Protein AF-0000000077132526 (afdb_homodimer)

Radius of gyration: 15.34 Å; Cα contacts (8 Å, |Δi|>4): 379; chains: 2; bounding box: 32×38×36 Å

Structure (mmCIF, N/CA/C/O backbone):
data_AF-0000000077132526-model_v1
#
loop_
_entity.id
_entity.type
_entity.pdbx_description
1 polymer 'Predicted protein'
#
loop_
_atom_site.group_PDB
_atom_site.id
_atom_site.type_symbol
_atom_site.label_atom_id
_atom_site.label_alt_id
_atom_site.label_comp_id
_atom_site.label_asym_id
_atom_site.label_entity_id
_atom_site.label_seq_id
_atom_site.pdbx_PDB_ins_code
_atom_site.Cartn_x
_atom_site.Cartn_y
_atom_site.Cartn_z
_atom_site.occupancy
_atom_site.B_iso_or_equiv
_atom_site.auth_seq_id
_atom_site.auth_comp_id
_atom_site.auth_asym_id
_atom_site.auth_atom_id
_atom_site.pdbx_PDB_model_num
ATOM 1 N N . LYS A 1 1 ? -12.109 -6.301 0.012 1 97.38 1 LYS A N 1
ATOM 2 C CA . LYS A 1 1 ? -11.18 -6.73 -1.024 1 97.38 1 LYS A CA 1
ATOM 3 C C . LYS A 1 1 ? -10.188 -5.625 -1.363 1 97.38 1 LYS A C 1
ATOM 5 O O . LYS A 1 1 ? -10.578 -4.547 -1.812 1 97.38 1 LYS A O 1
ATOM 10 N N . ILE A 1 2 ? -8.938 -5.887 -1.036 1 97.56 2 ILE A N 1
ATOM 11 C CA . ILE A 1 2 ? -7.875 -4.953 -1.387 1 97.56 2 ILE A CA 1
ATOM 12 C C . ILE A 1 2 ? -6.961 -5.578 -2.438 1 97.56 2 ILE A C 1
ATOM 14 O O . ILE A 1 2 ? -6.418 -6.664 -2.23 1 97.56 2 ILE A O 1
ATOM 18 N N . VAL A 1 3 ? -6.844 -4.898 -3.562 1 97.19 3 VAL A N 1
ATOM 19 C CA . VAL A 1 3 ? -5.977 -5.367 -4.641 1 97.19 3 VAL A CA 1
ATOM 20 C C . VAL A 1 3 ? -4.605 -4.703 -4.527 1 97.19 3 VAL A C 1
ATOM 22 O O . VAL A 1 3 ? -4.512 -3.486 -4.352 1 97.19 3 VAL A O 1
ATOM 25 N N . VAL A 1 4 ? -3.523 -5.508 -4.531 1 97 4 VAL A N 1
ATOM 26 C CA . VAL A 1 4 ? -2.154 -5.031 -4.363 1 97 4 VAL A CA 1
ATOM 27 C C . VAL A 1 4 ? -1.357 -5.285 -5.641 1 97 4 VAL A C 1
ATOM 29 O O . VAL A 1 4 ? -1.197 -6.434 -6.062 1 97 4 VAL A O 1
ATOM 32 N N . VAL A 1 5 ? -0.836 -4.199 -6.254 1 95.19 5 VAL A N 1
ATOM 33 C CA . VAL A 1 5 ? -0.177 -4.301 -7.551 1 95.19 5 VAL A CA 1
ATOM 34 C C . VAL A 1 5 ? 1.125 -3.504 -7.531 1 95.19 5 VAL A C 1
ATOM 36 O O . VAL A 1 5 ? 1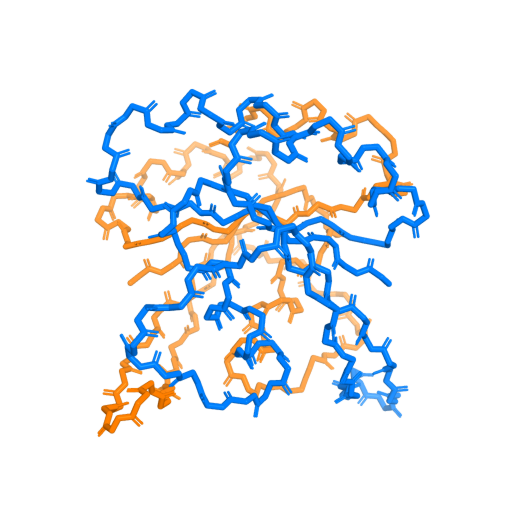.407 -2.785 -6.57 1 95.19 5 VAL A O 1
ATOM 39 N N . GLY A 1 6 ? 1.902 -3.668 -8.617 1 94 6 GLY A N 1
ATOM 40 C CA . GLY A 1 6 ? 3.195 -3.027 -8.797 1 94 6 GLY A CA 1
ATOM 41 C C . GLY A 1 6 ? 4.188 -3.895 -9.547 1 94 6 GLY A C 1
ATOM 42 O O . GLY A 1 6 ? 3.902 -5.055 -9.852 1 94 6 GLY A O 1
ATOM 43 N N . PRO A 1 7 ? 5.375 -3.33 -9.828 1 92.44 7 PRO A N 1
ATOM 44 C CA . PRO A 1 7 ? 6.383 -4.09 -10.57 1 92.44 7 PRO A CA 1
ATOM 45 C C . PRO A 1 7 ? 6.895 -5.305 -9.797 1 92.44 7 PRO A C 1
ATOM 47 O O . PRO A 1 7 ? 6.613 -5.445 -8.602 1 92.44 7 PRO A O 1
ATOM 50 N N . LYS A 1 8 ? 7.57 -6.168 -10.531 1 91.62 8 LYS A N 1
ATOM 51 C CA . LYS A 1 8 ? 8.195 -7.32 -9.891 1 91.62 8 LYS A CA 1
ATOM 52 C C . LYS A 1 8 ? 9.195 -6.879 -8.82 1 91.62 8 LYS A C 1
ATOM 54 O O . LYS A 1 8 ? 9.898 -5.883 -8.992 1 91.62 8 LYS A O 1
ATOM 59 N N . GLU A 1 9 ? 9.219 -7.598 -7.734 1 92.12 9 GLU A N 1
ATOM 60 C CA . GLU A 1 9 ? 10.25 -7.516 -6.707 1 92.12 9 GLU A CA 1
ATOM 61 C C . GLU A 1 9 ? 10.227 -6.16 -6.012 1 92.12 9 GLU A C 1
ATOM 63 O O . GLU A 1 9 ? 11.258 -5.691 -5.52 1 92.12 9 GLU A O 1
ATOM 68 N N . CYS A 1 10 ? 9.008 -5.492 -6.004 1 93.69 10 CYS A N 1
ATOM 69 C CA . CYS A 1 10 ? 8.938 -4.176 -5.375 1 93.69 10 CYS A CA 1
ATOM 70 C C . CYS A 1 10 ? 8.477 -4.289 -3.928 1 93.69 10 CYS A C 1
ATOM 72 O O . CYS A 1 10 ? 8.422 -3.289 -3.211 1 93.69 10 CYS A O 1
ATOM 74 N N . GLY A 1 11 ? 7.992 -5.477 -3.416 1 94.75 11 GLY A N 1
ATOM 75 C CA . GLY A 1 11 ? 7.605 -5.637 -2.023 1 94.75 11 GLY A CA 1
ATOM 76 C C . GLY A 1 11 ? 6.113 -5.852 -1.837 1 94.75 11 GLY A C 1
ATOM 77 O O . GLY A 1 11 ? 5.582 -5.633 -0.747 1 94.75 11 GLY A O 1
ATOM 78 N N . LYS A 1 12 ? 5.402 -6.223 -2.9 1 96.69 12 LYS A N 1
ATOM 79 C CA . LYS A 1 12 ? 3.965 -6.445 -2.799 1 96.69 12 LYS A CA 1
ATOM 80 C C . LYS A 1 12 ? 3.648 -7.531 -1.775 1 96.69 12 LYS A C 1
ATOM 82 O O . LYS A 1 12 ? 2.85 -7.32 -0.862 1 96.69 12 LYS A O 1
ATOM 87 N N . THR A 1 13 ? 4.34 -8.695 -1.937 1 96.38 13 THR A N 1
ATOM 88 C CA . THR A 1 13 ? 4.105 -9.836 -1.054 1 96.38 13 THR A CA 1
ATOM 89 C C . THR A 1 13 ? 4.453 -9.477 0.389 1 96.38 13 THR A C 1
ATOM 91 O O . THR A 1 13 ? 3.697 -9.797 1.311 1 96.38 13 THR A O 1
ATOM 94 N N . THR A 1 14 ? 5.562 -8.75 0.605 1 94.81 14 THR A N 1
ATOM 95 C CA . THR A 1 14 ? 5.965 -8.32 1.94 1 94.81 14 THR A CA 1
ATOM 96 C C . THR A 1 14 ? 4.922 -7.387 2.545 1 94.81 14 THR A C 1
ATOM 98 O O . THR A 1 14 ? 4.531 -7.551 3.703 1 94.81 14 THR A O 1
ATOM 101 N N . THR A 1 15 ? 4.445 -6.418 1.72 1 95.81 15 THR A N 1
ATOM 102 C CA . THR A 1 15 ? 3.42 -5.484 2.174 1 95.81 15 THR A CA 1
ATOM 103 C C . THR A 1 15 ? 2.158 -6.227 2.602 1 95.81 15 THR A C 1
ATOM 105 O O . THR A 1 15 ? 1.607 -5.965 3.672 1 95.81 15 THR A O 1
ATOM 108 N N . CYS A 1 16 ? 1.693 -7.188 1.824 1 97.25 16 CYS A N 1
ATOM 109 C CA . CYS A 1 16 ? 0.516 -7.98 2.158 1 97.25 16 CYS A CA 1
ATOM 110 C C . CYS A 1 16 ? 0.71 -8.719 3.477 1 97.25 16 CYS A C 1
ATOM 112 O O . CYS A 1 16 ? -0.179 -8.719 4.328 1 97.25 16 CYS A O 1
ATOM 114 N N . GLN A 1 17 ? 1.879 -9.305 3.668 1 95.81 17 GLN A N 1
ATOM 115 C CA . GLN A 1 17 ? 2.15 -10.055 4.887 1 95.81 17 GLN A CA 1
ATOM 116 C C . GLN A 1 17 ? 2.145 -9.141 6.109 1 95.81 17 GLN A C 1
ATOM 118 O O . GLN A 1 17 ? 1.581 -9.492 7.148 1 95.81 17 GLN A O 1
ATOM 123 N N . LEU A 1 18 ? 2.674 -7.965 5.973 1 93.88 18 LEU A N 1
ATOM 124 C CA . LEU A 1 18 ? 2.711 -7.02 7.082 1 93.88 18 LEU A CA 1
ATOM 125 C C . LEU A 1 18 ? 1.307 -6.539 7.434 1 93.88 18 LEU A C 1
ATOM 127 O O . LEU A 1 18 ? 0.934 -6.504 8.609 1 93.88 18 LEU A O 1
ATOM 131 N N . VAL A 1 19 ? 0.513 -6.219 6.398 1 94.5 19 VAL A N 1
ATOM 132 C CA . VAL A 1 19 ? -0.865 -5.797 6.621 1 94.5 19 VAL A CA 1
ATOM 133 C C . VAL A 1 19 ? -1.651 -6.922 7.289 1 94.5 19 VAL A C 1
ATOM 135 O O . VAL A 1 19 ? -2.463 -6.676 8.188 1 94.5 19 VAL A O 1
ATOM 138 N N . ALA A 1 20 ? -1.32 -8.156 6.953 1 95.5 20 ALA A N 1
ATOM 139 C CA . ALA A 1 20 ? -2.023 -9.32 7.477 1 95.5 20 ALA A CA 1
ATOM 140 C C . ALA A 1 20 ? -1.54 -9.672 8.883 1 95.5 20 ALA A C 1
ATOM 142 O O . ALA A 1 20 ? -2.121 -10.531 9.555 1 95.5 20 ALA A O 1
ATOM 143 N N . GLY A 1 21 ? -0.445 -9.047 9.289 1 90.94 21 GLY A N 1
ATOM 144 C CA . GLY A 1 21 ? 0.09 -9.344 10.609 1 90.94 21 GLY A CA 1
ATOM 145 C C . GLY A 1 21 ? 1.016 -10.547 10.625 1 90.94 21 GLY A C 1
ATOM 146 O O . GLY A 1 21 ? 1.26 -11.133 11.68 1 90.94 21 GLY A O 1
ATOM 147 N N . ALA A 1 22 ? 1.46 -10.938 9.406 1 92.81 22 ALA A N 1
ATOM 148 C CA . ALA A 1 22 ? 2.391 -12.055 9.289 1 92.81 22 ALA A CA 1
ATOM 149 C C . ALA A 1 22 ? 3.838 -11.57 9.297 1 92.81 22 ALA A C 1
ATOM 151 O O . ALA A 1 22 ? 4.094 -10.367 9.273 1 92.81 22 ALA A O 1
ATOM 152 N N . THR A 1 23 ? 4.711 -12.523 9.5 1 93 23 THR A N 1
ATOM 153 C CA . THR A 1 23 ? 6.141 -12.234 9.422 1 93 23 THR A CA 1
ATOM 154 C C . THR A 1 23 ? 6.688 -12.578 8.039 1 93 23 THR A C 1
ATOM 156 O O . THR A 1 23 ? 6.781 -13.758 7.684 1 93 23 THR A O 1
ATOM 159 N N . PRO A 1 24 ? 7.043 -11.531 7.254 1 94.81 24 PRO A N 1
ATOM 160 C CA . PRO A 1 24 ? 7.57 -11.812 5.914 1 94.81 24 PRO A CA 1
ATOM 161 C C . PRO A 1 24 ? 8.883 -12.586 5.949 1 94.81 24 PRO A C 1
ATOM 163 O O . PRO A 1 24 ? 9.672 -12.43 6.883 1 94.81 24 PRO A O 1
ATOM 166 N N . SER A 1 25 ? 9.062 -13.367 4.949 1 93.25 25 SER A N 1
ATOM 167 C CA . SER A 1 25 ? 10.336 -14.055 4.727 1 93.25 25 SER A CA 1
ATOM 168 C C . SER A 1 25 ? 11.297 -13.18 3.932 1 93.25 25 SER A C 1
ATOM 170 O O . SER A 1 25 ? 10.875 -12.281 3.199 1 93.25 25 SER A O 1
ATOM 172 N N . ARG A 1 26 ? 12.602 -13.414 4.027 1 91.31 26 ARG A N 1
ATOM 173 C CA . ARG A 1 26 ? 13.602 -12.695 3.242 1 91.31 26 ARG A CA 1
ATOM 174 C C . ARG A 1 26 ? 13.758 -13.312 1.856 1 91.31 26 ARG A C 1
ATOM 176 O O . ARG A 1 26 ? 14.328 -12.695 0.955 1 91.31 26 ARG A O 1
ATOM 183 N N . GLU A 1 27 ? 13.242 -14.523 1.778 1 91.38 27 GLU A N 1
ATOM 184 C CA . GLU A 1 27 ? 13.359 -15.234 0.506 1 91.38 27 GLU A CA 1
ATOM 185 C C . GLU A 1 27 ? 12.344 -14.719 -0.506 1 91.38 27 GLU A C 1
ATOM 187 O O . GLU A 1 27 ? 11.156 -14.586 -0.191 1 91.38 27 GLU A O 1
ATOM 192 N N . TYR A 1 28 ? 12.938 -14.359 -1.583 1 91.31 28 TYR A N 1
ATOM 193 C CA . TYR A 1 28 ? 12.039 -13.93 -2.65 1 91.31 28 TYR A CA 1
ATOM 194 C C . TYR A 1 28 ? 11.336 -15.125 -3.279 1 91.31 28 TYR A C 1
ATOM 196 O O . TYR A 1 28 ? 11.984 -16.078 -3.732 1 91.31 28 TYR A O 1
ATOM 204 N N . ASP A 1 29 ? 10.055 -15.133 -3.262 1 92.44 29 ASP A N 1
ATOM 205 C CA . ASP A 1 29 ? 9.164 -16.109 -3.902 1 92.44 29 ASP A CA 1
ATOM 206 C C . ASP A 1 29 ? 8.156 -15.398 -4.809 1 92.44 29 ASP A C 1
ATOM 208 O O . ASP A 1 29 ? 7.105 -14.953 -4.344 1 92.44 29 ASP A O 1
ATOM 212 N N . PRO A 1 30 ? 8.516 -15.336 -6.148 1 93.62 30 PRO A N 1
ATOM 213 C CA . PRO A 1 30 ? 7.625 -14.586 -7.043 1 93.62 30 PRO A CA 1
ATOM 214 C C . PRO A 1 30 ? 6.191 -15.109 -7.02 1 93.62 30 PRO A C 1
ATOM 216 O O . PRO A 1 30 ? 5.973 -16.328 -6.922 1 93.62 30 PRO A O 1
ATOM 219 N N . THR A 1 31 ? 5.23 -14.164 -6.973 1 92.69 31 THR A N 1
ATOM 220 C CA . THR A 1 31 ? 3.822 -14.547 -7.012 1 92.69 31 THR A CA 1
ATOM 221 C C . THR A 1 31 ? 3.418 -14.977 -8.422 1 92.69 31 THR A C 1
ATOM 223 O O . THR A 1 31 ? 3.674 -14.266 -9.391 1 92.69 31 THR A O 1
ATOM 226 N N . ALA A 1 32 ? 2.969 -16.156 -8.5 1 92.5 32 ALA A N 1
ATOM 227 C CA . ALA A 1 32 ? 2.373 -16.594 -9.758 1 92.5 32 ALA A CA 1
ATOM 228 C C . ALA A 1 32 ? 0.899 -16.203 -9.828 1 92.5 32 ALA A C 1
ATOM 230 O O . ALA A 1 32 ? 0.092 -16.656 -9.016 1 92.5 32 ALA A O 1
ATOM 231 N N . GLY A 1 33 ? 0.647 -15.266 -10.867 1 94.38 33 GLY A N 1
ATOM 232 C CA . GLY A 1 33 ? -0.733 -14.82 -10.984 1 94.38 33 GLY A CA 1
ATOM 233 C C . GLY A 1 33 ? -1.173 -13.938 -9.836 1 94.38 33 GLY A C 1
ATOM 234 O O . GLY A 1 33 ? -0.672 -12.82 -9.68 1 94.38 33 GLY A O 1
ATOM 235 N N . VAL A 1 34 ? -2.164 -14.555 -9.016 1 96 34 VAL A N 1
ATOM 236 C CA . VAL A 1 34 ? -2.695 -13.812 -7.883 1 96 34 VAL A CA 1
ATOM 237 C C . VAL A 1 34 ? -2.807 -14.727 -6.664 1 96 34 VAL A C 1
ATOM 239 O O . VAL A 1 34 ? -3.238 -15.875 -6.781 1 96 34 VAL A O 1
ATOM 242 N N . ARG A 1 35 ? -2.344 -14.227 -5.535 1 96.25 35 ARG A N 1
ATOM 243 C CA . ARG A 1 35 ? -2.492 -14.922 -4.262 1 96.25 35 ARG A CA 1
ATOM 244 C C . ARG A 1 35 ? -3.422 -14.164 -3.322 1 96.25 35 ARG A C 1
ATOM 246 O O . ARG A 1 35 ? -3.189 -12.984 -3.029 1 96.25 35 ARG A O 1
ATOM 253 N N . VAL A 1 36 ? -4.453 -14.859 -2.895 1 96.56 36 VAL A N 1
ATOM 254 C CA . VAL A 1 36 ? -5.375 -14.211 -1.97 1 96.56 36 VAL A CA 1
ATOM 255 C C . VAL A 1 36 ? -5.043 -14.617 -0.537 1 96.56 36 VAL A C 1
ATOM 257 O O . VAL A 1 36 ? -4.938 -15.805 -0.232 1 96.56 36 VAL A O 1
ATOM 260 N N . GLN A 1 37 ? -4.758 -13.672 0.248 1 96.38 37 GLN A N 1
ATOM 261 C CA . GLN A 1 37 ? -4.574 -13.867 1.682 1 96.38 37 GLN A CA 1
ATOM 262 C C . GLN A 1 37 ? -5.676 -13.18 2.479 1 96.38 37 GLN A C 1
ATOM 264 O O . GLN A 1 37 ? -5.867 -11.969 2.363 1 96.38 37 GLN A O 1
ATOM 269 N N . THR A 1 38 ? -6.387 -13.977 3.246 1 97.31 38 THR A N 1
ATOM 270 C CA . THR A 1 38 ? -7.461 -13.43 4.074 1 97.31 38 THR A CA 1
ATOM 271 C C . THR A 1 38 ? -7.008 -13.297 5.523 1 97.31 38 THR A C 1
ATOM 273 O O . THR A 1 38 ? -6.34 -14.188 6.059 1 97.31 38 THR A O 1
ATOM 276 N N . CYS A 1 39 ? -7.32 -12.094 6.094 1 96.31 39 CYS A N 1
ATOM 277 C CA . CYS A 1 39 ? -7.008 -11.875 7.504 1 96.31 39 CYS A CA 1
ATOM 278 C C . CYS A 1 39 ? -8.117 -11.078 8.188 1 96.31 39 CYS A C 1
ATOM 280 O O . CYS A 1 39 ? -9.016 -10.555 7.52 1 96.31 39 CYS A O 1
ATOM 282 N N . GLU A 1 40 ? -8.07 -11.18 9.523 1 96.62 40 GLU A N 1
ATOM 283 C CA . GLU A 1 40 ? -8.914 -10.305 10.336 1 96.62 40 GLU A CA 1
ATOM 284 C C . GLU A 1 40 ? -8.102 -9.188 10.984 1 96.62 40 GLU A C 1
ATOM 286 O O . GLU A 1 40 ? -7.035 -9.438 11.547 1 96.62 40 GLU A O 1
ATOM 291 N N . ARG A 1 41 ? -8.578 -8.008 10.82 1 94.62 41 ARG A N 1
ATOM 292 C CA . ARG A 1 41 ? -7.941 -6.855 11.445 1 94.62 41 ARG A CA 1
ATOM 293 C C . ARG A 1 41 ? -8.945 -6.07 12.289 1 94.62 41 ARG A C 1
ATOM 295 O O . ARG A 1 41 ? -10.109 -5.93 11.906 1 94.62 41 ARG A O 1
ATOM 302 N N . ARG A 1 42 ? -8.469 -5.609 13.383 1 93.94 42 ARG A N 1
ATOM 303 C CA . ARG A 1 42 ? -9.297 -4.754 14.227 1 93.94 42 ARG A CA 1
ATOM 304 C C . ARG A 1 42 ? -9.195 -3.293 13.797 1 93.94 42 ARG A C 1
ATOM 306 O O . ARG A 1 42 ? -8.086 -2.773 13.617 1 93.94 42 ARG A O 1
ATOM 313 N N . VAL A 1 43 ? -10.281 -2.68 13.531 1 91.94 43 VAL A N 1
ATOM 314 C CA . VAL A 1 43 ? -10.414 -1.253 13.25 1 91.94 43 VAL A CA 1
ATOM 315 C C . VAL A 1 43 ? -11.453 -0.639 14.188 1 91.94 43 VAL A C 1
ATOM 317 O O . VAL A 1 43 ? -12.648 -0.949 14.094 1 91.94 43 VAL A O 1
ATOM 320 N N . GLY A 1 44 ? -10.906 0.225 15.016 1 91.81 44 GLY A N 1
ATOM 321 C CA . GLY A 1 44 ? -11.789 0.637 16.094 1 91.81 44 GLY A CA 1
ATOM 322 C C . GLY A 1 44 ? -12.258 -0.521 16.953 1 91.81 44 GLY A C 1
ATOM 323 O O . GLY A 1 44 ? -11.445 -1.286 17.484 1 91.81 44 GLY A O 1
ATOM 324 N N . MET A 1 45 ? -13.57 -0.661 17.062 1 92.06 45 MET A N 1
ATOM 325 C CA . MET A 1 45 ? -14.133 -1.721 17.891 1 92.06 45 MET A CA 1
ATOM 326 C C . MET A 1 45 ? -14.664 -2.861 17.031 1 92.06 45 MET A C 1
ATOM 328 O O . MET A 1 45 ? -15.336 -3.764 17.531 1 92.06 45 MET A O 1
ATOM 332 N N . ARG A 1 46 ? -14.32 -2.857 15.758 1 93.06 46 ARG A N 1
ATOM 333 C CA . ARG A 1 46 ? -14.82 -3.867 14.828 1 93.06 46 ARG A CA 1
ATOM 334 C C . ARG A 1 46 ? -13.68 -4.727 14.289 1 93.06 46 ARG A C 1
ATOM 336 O O . ARG A 1 46 ? -12.562 -4.234 14.094 1 93.06 46 ARG A O 1
ATOM 343 N N . THR A 1 47 ? -14.016 -5.965 14.164 1 95.25 47 THR A N 1
ATOM 344 C CA . THR A 1 47 ? -13.133 -6.871 13.438 1 95.25 47 THR A CA 1
ATOM 345 C C . THR A 1 47 ? -13.57 -7 11.984 1 95.25 47 THR A C 1
ATOM 347 O O . THR A 1 47 ? -14.734 -7.297 11.703 1 95.25 47 THR A O 1
ATOM 350 N N . VAL A 1 48 ? -12.656 -6.668 11.109 1 94.44 48 VAL A N 1
ATOM 351 C CA . VAL A 1 48 ? -12.969 -6.699 9.688 1 94.44 48 VAL A CA 1
ATOM 352 C C . VAL A 1 48 ? -12.148 -7.785 9 1 94.44 48 VAL A C 1
ATOM 354 O O . VAL A 1 48 ? -10.977 -7.98 9.312 1 94.44 48 VAL A O 1
ATOM 357 N N . ARG A 1 49 ? -12.82 -8.484 8.133 1 97.06 49 ARG A N 1
ATOM 358 C CA . ARG A 1 49 ? -12.125 -9.422 7.262 1 97.06 49 ARG A CA 1
ATOM 359 C C . ARG A 1 49 ? -11.547 -8.711 6.043 1 97.06 49 ARG A C 1
ATOM 361 O O . ARG A 1 49 ? -12.25 -7.953 5.371 1 97.06 49 ARG A O 1
ATOM 368 N N . VAL A 1 50 ? -10.312 -8.891 5.848 1 96.56 50 VAL A N 1
ATOM 369 C CA . VAL A 1 50 ? -9.633 -8.281 4.711 1 96.56 50 VAL A CA 1
ATOM 370 C C . VAL A 1 50 ? -9.117 -9.375 3.773 1 96.56 50 VAL A C 1
ATOM 372 O O . VAL A 1 50 ? -8.438 -10.305 4.211 1 96.56 50 VAL A O 1
ATOM 375 N N . ASP A 1 51 ? -9.516 -9.289 2.545 1 98.06 51 ASP A N 1
ATOM 376 C CA . ASP A 1 51 ? -8.93 -10.117 1.494 1 98.06 51 ASP A CA 1
ATOM 377 C C . ASP A 1 51 ? -7.871 -9.336 0.714 1 98.06 51 ASP A C 1
ATOM 379 O O . ASP A 1 51 ? -8.195 -8.406 -0.026 1 98.06 51 ASP A O 1
ATOM 383 N N . LEU A 1 52 ? -6.629 -9.727 0.903 1 98 52 LEU A N 1
ATOM 384 C CA . LEU A 1 52 ? -5.531 -9.117 0.16 1 98 52 LEU A CA 1
ATOM 385 C C . LEU A 1 52 ? -5.238 -9.898 -1.117 1 98 52 LEU A C 1
ATOM 387 O O . LEU A 1 52 ? -4.887 -11.078 -1.062 1 98 52 LEU A O 1
ATOM 391 N N . TRP A 1 53 ? -5.48 -9.289 -2.197 1 98.06 53 TRP A N 1
ATOM 392 C CA . TRP A 1 53 ? -5.211 -9.875 -3.508 1 98.06 53 TRP A CA 1
ATOM 393 C C . TRP A 1 53 ? -3.836 -9.445 -4.02 1 98.06 53 TRP A C 1
ATOM 395 O O . TRP A 1 53 ? -3.691 -8.375 -4.613 1 98.06 53 TRP A O 1
ATOM 405 N N . ASP A 1 54 ? -2.838 -10.203 -3.713 1 97.56 54 ASP A N 1
ATOM 406 C CA . ASP A 1 54 ? -1.448 -9.984 -4.102 1 97.56 54 ASP A CA 1
ATOM 407 C C . ASP A 1 54 ? -1.217 -10.375 -5.559 1 97.56 54 ASP A C 1
ATOM 409 O O . ASP A 1 54 ? -1.182 -11.555 -5.895 1 97.56 54 ASP A O 1
ATOM 413 N N . CYS A 1 55 ? -0.962 -9.406 -6.391 1 96.31 55 CYS A N 1
ATOM 414 C CA . CYS A 1 55 ? -0.887 -9.656 -7.824 1 96.31 55 CYS A CA 1
ATOM 415 C C . CYS A 1 55 ? 0.563 -9.727 -8.289 1 96.31 55 CYS A C 1
ATOM 417 O O . CYS A 1 55 ? 1.397 -8.93 -7.848 1 96.31 55 CYS A O 1
ATOM 419 N N . SER A 1 56 ? 0.796 -10.664 -9.195 1 95.44 56 SER A N 1
ATOM 420 C CA . SER A 1 56 ? 2.115 -10.75 -9.812 1 95.44 56 SER A CA 1
ATOM 421 C C . SER A 1 56 ? 2.447 -9.469 -10.578 1 95.44 56 SER A C 1
ATOM 423 O O . SER A 1 56 ? 1.575 -8.883 -11.219 1 95.44 56 SER A O 1
ATOM 425 N N . GLY A 1 57 ? 3.705 -9.055 -10.5 1 91.94 57 GLY A N 1
ATOM 426 C CA . GLY A 1 57 ? 4.188 -7.941 -11.305 1 91.94 57 GLY A CA 1
ATOM 427 C C . GLY A 1 57 ? 4.598 -8.352 -12.703 1 91.94 57 GLY A C 1
ATOM 428 O O . GLY A 1 57 ? 5 -7.504 -13.508 1 91.94 57 GLY A O 1
ATOM 429 N N . ASP A 1 58 ? 4.465 -9.641 -12.953 1 91.12 58 ASP A N 1
ATOM 430 C CA . ASP A 1 58 ? 4.754 -10.109 -14.305 1 91.12 58 ASP A CA 1
ATOM 431 C C . ASP A 1 58 ? 3.703 -9.617 -15.297 1 91.12 58 ASP A C 1
ATOM 433 O O . ASP A 1 58 ? 2.506 -9.828 -15.094 1 91.12 58 ASP A O 1
ATOM 437 N N . LEU A 1 59 ? 4.188 -9 -16.328 1 85 59 LEU A N 1
ATOM 438 C CA . LEU A 1 59 ? 3.305 -8.359 -17.281 1 85 59 LEU A CA 1
ATOM 439 C C . LEU A 1 59 ? 2.389 -9.375 -17.953 1 85 59 LEU A C 1
ATOM 441 O O . LEU A 1 59 ? 1.291 -9.039 -18.406 1 85 59 LEU A O 1
ATOM 445 N N . LYS A 1 60 ? 2.758 -10.555 -17.953 1 89.06 60 LYS A N 1
ATOM 446 C CA . LYS A 1 60 ? 1.931 -11.562 -18.609 1 89.06 60 LYS A CA 1
ATOM 447 C C . LYS A 1 60 ? 0.609 -11.758 -17.875 1 89.06 60 LYS A C 1
ATOM 449 O O . LYS A 1 60 ? -0.344 -12.305 -18.422 1 89.06 60 LYS A O 1
ATOM 454 N N . TYR A 1 61 ? 0.581 -11.305 -16.609 1 90.31 61 TYR A N 1
ATOM 455 C CA . TYR A 1 61 ? -0.639 -11.445 -15.828 1 90.31 61 TYR A CA 1
ATOM 456 C C . TYR A 1 61 ? -1.44 -10.148 -15.82 1 90.31 61 TYR A C 1
ATOM 458 O O . TYR A 1 61 ? -2.508 -10.078 -15.211 1 90.31 61 TYR A O 1
ATOM 466 N N . GLN A 1 62 ? -1.028 -9.141 -16.469 1 86.31 62 GLN A N 1
ATOM 467 C CA . GLN A 1 62 ? -1.644 -7.82 -16.406 1 86.31 62 GLN A CA 1
ATOM 468 C C . GLN A 1 62 ? -3.064 -7.844 -16.953 1 86.31 62 GLN A C 1
ATOM 470 O O . GLN A 1 62 ? -3.922 -7.078 -16.516 1 86.31 62 GLN A O 1
ATOM 475 N N . THR A 1 63 ? -3.354 -8.695 -17.891 1 87.25 63 THR A N 1
ATOM 476 C CA . THR A 1 63 ? -4.66 -8.766 -18.547 1 87.25 63 THR A CA 1
ATOM 477 C C . THR A 1 63 ? -5.73 -9.211 -17.547 1 87.25 63 THR A C 1
ATOM 479 O O . THR A 1 63 ? -6.922 -9 -17.781 1 87.25 63 THR A O 1
ATOM 482 N N . CYS A 1 64 ? -5.355 -9.75 -16.453 1 89.12 64 CYS A N 1
ATOM 483 C CA . CYS A 1 64 ? -6.316 -10.234 -15.469 1 89.12 64 CYS A CA 1
ATOM 484 C C . CYS A 1 64 ? -6.68 -9.141 -14.477 1 89.12 64 CYS A C 1
ATOM 486 O O . CYS A 1 64 ? -7.586 -9.312 -13.656 1 89.12 64 CYS A O 1
ATOM 488 N N . PHE A 1 65 ? -6.094 -7.996 -14.57 1 88.81 65 PHE A N 1
ATOM 489 C CA . PHE A 1 65 ? -6.301 -6.945 -13.578 1 88.81 65 PHE A CA 1
ATOM 490 C C . PHE A 1 65 ? -7.773 -6.555 -13.5 1 88.81 65 PHE A C 1
ATOM 492 O O . PHE A 1 65 ? -8.328 -6.422 -12.414 1 88.81 65 PHE A O 1
ATOM 499 N N . PRO A 1 66 ? -8.445 -6.457 -14.68 1 90.81 66 PRO A N 1
ATOM 500 C CA . PRO A 1 66 ? -9.859 -6.082 -14.578 1 90.81 66 PRO A CA 1
ATOM 501 C C . PRO A 1 66 ? -10.664 -7.047 -13.711 1 90.81 66 PRO A C 1
ATOM 503 O O . PRO A 1 66 ? -11.508 -6.617 -12.914 1 90.81 66 PRO A O 1
ATOM 506 N N . ALA A 1 67 ? -10.352 -8.25 -13.828 1 91.88 67 ALA A N 1
ATOM 507 C CA . ALA A 1 67 ? -11.055 -9.258 -13.039 1 91.88 67 ALA A CA 1
ATOM 508 C C . ALA A 1 67 ? -10.719 -9.117 -11.555 1 91.88 67 ALA A C 1
ATOM 510 O O . ALA A 1 67 ? -11.594 -9.289 -10.695 1 91.88 67 ALA A O 1
ATOM 511 N N . MET A 1 68 ? -9.531 -8.766 -11.258 1 92.81 68 MET A N 1
ATOM 512 C CA . MET A 1 68 ? -9.109 -8.609 -9.867 1 92.81 68 MET A CA 1
ATOM 513 C C . MET A 1 68 ? -9.68 -7.328 -9.273 1 92.81 68 MET A C 1
ATOM 515 O O . MET A 1 68 ? -10.078 -7.305 -8.102 1 92.81 68 MET A O 1
ATOM 519 N N . ALA A 1 69 ? -9.719 -6.402 -10.117 1 92.19 69 ALA A N 1
ATOM 520 C CA . ALA A 1 69 ? -10.133 -5.07 -9.68 1 92.19 69 ALA A CA 1
ATOM 521 C C . ALA A 1 69 ? -11.648 -5.008 -9.477 1 92.19 69 ALA A C 1
ATOM 523 O O . ALA A 1 69 ? -12.148 -4.152 -8.742 1 92.19 69 ALA A O 1
ATOM 524 N N . ASP A 1 70 ? -12.312 -5.91 -10.141 1 94 70 ASP A N 1
ATOM 525 C CA . ASP A 1 70 ? -13.766 -5.895 -10.023 1 94 70 ASP A CA 1
ATOM 526 C C . ASP A 1 70 ? -14.203 -6.09 -8.578 1 94 70 ASP A C 1
ATOM 528 O O . ASP A 1 70 ? -13.75 -7.023 -7.906 1 94 70 ASP A O 1
ATOM 532 N N . GLY A 1 71 ? -14.992 -5.062 -8.094 1 94.06 71 GLY A N 1
ATOM 533 C CA . GLY A 1 71 ? -15.531 -5.156 -6.746 1 94.06 71 GLY A CA 1
ATOM 534 C C . GLY A 1 71 ? -14.508 -4.871 -5.672 1 94.06 71 GLY A C 1
ATOM 535 O O . GLY A 1 71 ? -14.734 -5.16 -4.496 1 94.06 71 GLY A O 1
ATOM 536 N N . MET A 1 72 ? -13.391 -4.375 -6.117 1 95 72 MET A N 1
ATOM 537 C CA . MET A 1 72 ? -12.406 -4.062 -5.09 1 95 72 MET A CA 1
ATOM 538 C C . MET A 1 72 ? -12.867 -2.896 -4.223 1 95 72 MET A C 1
ATOM 540 O O . MET A 1 72 ? -13.516 -1.973 -4.715 1 95 72 MET A O 1
ATOM 544 N N . ASP A 1 73 ? -12.453 -2.996 -2.922 1 95.25 73 ASP A N 1
ATOM 545 C CA . ASP A 1 73 ? -12.75 -1.943 -1.955 1 95.25 73 ASP A CA 1
ATOM 546 C C . ASP A 1 73 ? -11.57 -0.986 -1.807 1 95.25 73 ASP A C 1
ATOM 548 O O . ASP A 1 73 ? -11.719 0.117 -1.275 1 95.25 73 ASP A O 1
ATOM 552 N N . GLY A 1 74 ? -10.391 -1.404 -2.287 1 95 74 GLY A N 1
ATOM 553 C CA . GLY A 1 74 ? -9.18 -0.607 -2.225 1 95 74 GLY A CA 1
ATOM 554 C C . GLY A 1 74 ? -8.086 -1.108 -3.152 1 95 74 GLY A C 1
ATOM 555 O O . GLY A 1 74 ? -8.055 -2.291 -3.5 1 95 74 GLY A O 1
ATOM 556 N N . LEU A 1 75 ? -7.242 -0.184 -3.504 1 95.38 75 LEU A N 1
ATOM 557 C CA . LEU A 1 75 ? -6.078 -0.476 -4.332 1 95.38 75 LEU A CA 1
ATOM 558 C C . LEU A 1 75 ? -4.797 0.013 -3.666 1 95.38 75 LEU A C 1
ATOM 560 O O . LEU A 1 75 ? -4.742 1.142 -3.17 1 95.38 75 LEU A O 1
ATOM 564 N N . LEU A 1 76 ? -3.82 -0.88 -3.549 1 96.62 76 LEU A N 1
ATOM 565 C CA . LEU A 1 76 ? -2.469 -0.542 -3.117 1 96.62 76 LEU A CA 1
ATOM 566 C C . LEU A 1 76 ? -1.47 -0.736 -4.254 1 96.62 76 LEU A C 1
ATOM 568 O O . LEU A 1 76 ? -1.354 -1.833 -4.805 1 96.62 76 LEU A O 1
ATOM 572 N N . ILE A 1 77 ? -0.829 0.314 -4.613 1 94.88 77 ILE A N 1
ATOM 573 C CA . ILE A 1 77 ? 0.271 0.218 -5.566 1 94.88 77 ILE A CA 1
ATOM 574 C C . ILE A 1 77 ? 1.604 0.335 -4.828 1 94.88 77 ILE A C 1
ATOM 576 O O . ILE A 1 77 ? 1.844 1.314 -4.121 1 94.88 77 ILE A O 1
ATOM 580 N N . VAL A 1 78 ? 2.428 -0.667 -4.938 1 95.81 78 VAL A N 1
ATOM 581 C CA . VAL A 1 78 ? 3.732 -0.741 -4.289 1 95.81 78 VAL A CA 1
ATOM 582 C C . VAL A 1 78 ? 4.836 -0.51 -5.316 1 95.81 78 VAL A C 1
ATOM 584 O O . VAL A 1 78 ? 4.793 -1.063 -6.418 1 95.81 78 VAL A O 1
ATOM 587 N N . TYR A 1 79 ? 5.812 0.346 -4.902 1 94 79 TYR A N 1
ATOM 588 C CA . TYR A 1 79 ? 6.871 0.704 -5.844 1 94 79 TYR A CA 1
ATOM 589 C C . TYR A 1 79 ? 8.203 0.869 -5.125 1 94 79 TYR A C 1
ATOM 591 O O . TYR A 1 79 ? 8.258 1.409 -4.02 1 94 79 TYR A O 1
ATOM 599 N N . ASP A 1 80 ? 9.297 0.347 -5.789 1 93.56 80 ASP A N 1
ATOM 600 C CA . ASP A 1 80 ? 10.688 0.498 -5.363 1 93.56 80 ASP A CA 1
ATOM 601 C C . ASP A 1 80 ? 11.414 1.523 -6.223 1 93.56 80 ASP A C 1
ATOM 603 O O . ASP A 1 80 ? 11.68 1.274 -7.402 1 93.56 80 ASP A O 1
ATOM 607 N N . PRO A 1 81 ? 11.789 2.641 -5.629 1 89.62 81 PRO A N 1
ATOM 608 C CA . PRO A 1 81 ? 12.398 3.705 -6.43 1 89.62 81 PRO A CA 1
ATOM 609 C C . PRO A 1 81 ? 13.805 3.346 -6.926 1 89.62 81 PRO A C 1
ATOM 611 O O . PRO A 1 81 ? 14.344 4.027 -7.793 1 89.62 81 PRO A O 1
ATOM 614 N N . ASP A 1 82 ? 14.438 2.328 -6.336 1 87.12 82 ASP A N 1
ATOM 615 C CA . ASP A 1 82 ? 15.797 1.957 -6.734 1 87.12 82 ASP A CA 1
ATOM 616 C C . ASP A 1 82 ? 15.789 1.187 -8.055 1 87.12 82 ASP A C 1
ATOM 618 O O . ASP A 1 82 ? 16.844 0.799 -8.555 1 87.12 82 ASP A O 1
ATOM 622 N N . GLU A 1 83 ? 14.641 0.92 -8.516 1 78.25 83 GLU A N 1
ATOM 623 C CA . GLU A 1 83 ? 14.523 0.265 -9.82 1 78.25 83 GLU A CA 1
ATOM 624 C C . GLU A 1 83 ? 14.039 1.241 -10.883 1 78.25 83 GLU A C 1
ATOM 626 O O . GLU A 1 83 ? 12.883 1.188 -11.305 1 78.25 83 GLU A O 1
ATOM 631 N N . PRO A 1 84 ? 15.141 1.981 -11.367 1 65.88 84 PRO A N 1
ATOM 632 C CA . PRO A 1 84 ? 14.773 3.037 -12.312 1 65.88 84 PRO A CA 1
ATOM 633 C C . PRO A 1 84 ? 14.172 2.488 -13.609 1 65.88 84 PRO A C 1
ATOM 635 O O . PRO A 1 84 ? 14.57 1.414 -14.07 1 65.88 84 PRO A O 1
ATOM 638 N N . GLY A 1 85 ? 13.125 3.094 -14.141 1 69.88 85 GLY A N 1
ATOM 639 C CA . GLY A 1 85 ? 12.445 2.715 -15.375 1 69.88 85 GLY A CA 1
ATOM 640 C C . GLY A 1 85 ? 11.125 2.012 -15.133 1 69.88 85 GLY A C 1
ATOM 641 O O . GLY A 1 85 ? 10.312 1.889 -16.047 1 69.88 85 GLY A O 1
ATOM 642 N N . ARG A 1 86 ? 11.016 1.659 -13.875 1 73.75 86 ARG A N 1
ATOM 643 C CA . ARG A 1 86 ? 9.789 0.922 -13.602 1 73.75 86 ARG A CA 1
ATOM 644 C C . ARG A 1 86 ? 8.664 1.865 -13.195 1 73.75 86 ARG A C 1
ATOM 646 O O . ARG A 1 86 ? 7.512 1.441 -13.039 1 73.75 86 ARG A O 1
ATOM 653 N N . GLU A 1 87 ? 9.047 3.184 -13.125 1 76.75 87 GLU A N 1
ATOM 654 C CA . GLU A 1 87 ? 8 4.164 -12.859 1 76.75 87 GLU A CA 1
ATOM 655 C C . GLU A 1 87 ? 6.941 4.156 -13.953 1 76.75 87 GLU A C 1
ATOM 657 O O . GLU A 1 87 ? 5.754 4.336 -13.68 1 76.75 87 GLU A O 1
ATOM 662 N N . ALA A 1 88 ? 7.48 3.936 -15.156 1 73.94 88 ALA A N 1
ATOM 663 C CA . ALA A 1 88 ? 6.582 3.883 -16.297 1 73.94 88 ALA A CA 1
ATOM 664 C C . ALA A 1 88 ? 5.602 2.723 -16.172 1 73.94 88 ALA A C 1
ATOM 666 O O . ALA A 1 88 ? 4.484 2.787 -16.703 1 73.94 88 ALA A O 1
ATOM 667 N N . GLU A 1 89 ? 5.965 1.735 -15.43 1 77.06 89 GLU A N 1
ATOM 668 C CA . GLU A 1 89 ? 5.109 0.563 -15.258 1 77.06 89 GLU A CA 1
ATOM 669 C C . GLU A 1 89 ? 3.918 0.877 -14.359 1 77.06 89 GLU A C 1
ATOM 671 O O . GLU A 1 89 ? 2.898 0.185 -14.414 1 77.06 89 GLU A O 1
ATOM 676 N N . LEU A 1 90 ? 4.07 1.946 -13.562 1 80 90 LEU A N 1
ATOM 677 C CA . LEU A 1 90 ? 2.984 2.307 -12.656 1 80 90 LEU A CA 1
ATOM 678 C C . LEU A 1 90 ? 1.751 2.752 -13.43 1 80 90 LEU A C 1
ATOM 680 O O . LEU A 1 90 ? 0.622 2.576 -12.969 1 80 90 LEU A O 1
ATOM 684 N N . GLU A 1 91 ? 2.025 3.205 -14.625 1 77.31 91 GLU A N 1
ATOM 685 C CA . GLU A 1 91 ? 0.928 3.686 -15.461 1 77.31 91 GLU A CA 1
ATOM 686 C C . GLU A 1 91 ? 0.06 2.529 -15.945 1 77.31 91 GLU A C 1
ATOM 688 O O . GLU A 1 91 ? -1.091 2.732 -16.344 1 77.31 91 GLU A O 1
ATOM 693 N N . LYS A 1 92 ? 0.609 1.379 -15.828 1 77.12 92 LYS A N 1
ATOM 694 C CA . LYS A 1 92 ? -0.097 0.21 -16.344 1 77.12 92 LYS A CA 1
ATOM 695 C C . LYS A 1 92 ? -1.203 -0.229 -15.391 1 77.12 92 LYS A C 1
ATOM 697 O O . LYS A 1 92 ? -2.121 -0.95 -15.781 1 77.12 92 LYS A O 1
ATOM 702 N N . TRP A 1 93 ? -1.029 0.26 -14.227 1 76.75 93 TRP A N 1
ATOM 703 C CA . TRP A 1 93 ? -2.006 -0.126 -13.219 1 76.75 93 TRP A CA 1
ATOM 704 C C . TRP A 1 93 ? -3.061 0.961 -13.031 1 76.75 93 TRP A C 1
ATOM 706 O O . TRP A 1 93 ? -4.211 0.669 -12.695 1 76.75 93 TRP A O 1
ATOM 716 N N . LYS B 1 1 ? 12.656 3.861 4.762 1 97.38 1 LYS B N 1
ATOM 717 C CA . LYS B 1 1 ? 11.688 4.938 4.566 1 97.38 1 LYS B CA 1
ATOM 718 C C . LYS B 1 1 ? 10.664 4.57 3.498 1 97.38 1 LYS B C 1
ATOM 720 O O . LYS B 1 1 ? 11.016 4.336 2.342 1 97.38 1 LYS B O 1
ATOM 725 N N . ILE B 1 2 ? 9.43 4.43 3.945 1 97.5 2 ILE B N 1
ATOM 726 C CA . ILE B 1 2 ? 8.336 4.168 3.016 1 97.5 2 ILE B CA 1
ATOM 727 C C . ILE B 1 2 ? 7.395 5.371 2.967 1 97.5 2 ILE B C 1
ATOM 729 O O . ILE B 1 2 ? 6.879 5.805 3.998 1 97.5 2 ILE B O 1
ATOM 733 N N . VAL B 1 3 ? 7.234 5.906 1.771 1 97.12 3 VAL B N 1
ATOM 734 C CA . VAL B 1 3 ? 6.34 7.043 1.576 1 97.12 3 VAL B CA 1
ATOM 735 C C . VAL B 1 3 ? 4.961 6.543 1.145 1 97.12 3 VAL B C 1
ATOM 737 O O . VAL B 1 3 ? 4.852 5.707 0.247 1 97.12 3 VAL B O 1
ATOM 740 N N . VAL B 1 4 ? 3.898 6.984 1.856 1 96.94 4 VAL B N 1
ATOM 741 C CA . VAL B 1 4 ? 2.527 6.547 1.611 1 96.94 4 VAL B CA 1
ATOM 742 C C . VAL B 1 4 ? 1.688 7.727 1.125 1 96.94 4 VAL B C 1
ATOM 744 O O . VAL B 1 4 ? 1.537 8.727 1.837 1 96.94 4 VAL B O 1
ATOM 747 N N . VAL B 1 5 ? 1.128 7.602 -0.098 1 95.06 5 VAL B N 1
ATOM 748 C CA . VAL B 1 5 ? 0.422 8.719 -0.724 1 95.06 5 VAL B CA 1
ATOM 749 C C . VAL B 1 5 ? -0.894 8.227 -1.322 1 95.06 5 VAL B C 1
ATOM 751 O O . VAL B 1 5 ? -1.152 7.02 -1.36 1 95.06 5 VAL B O 1
ATOM 754 N N . GLY B 1 6 ? -1.7 9.188 -1.772 1 93.88 6 GLY B N 1
ATOM 755 C CA . GLY B 1 6 ? -3.012 8.945 -2.354 1 93.88 6 GLY B CA 1
ATOM 756 C C . GLY B 1 6 ? -4.016 10.039 -2.027 1 93.88 6 GLY B C 1
ATOM 757 O O . GLY B 1 6 ? -3.713 10.961 -1.265 1 93.88 6 GLY B O 1
ATOM 758 N N . PRO B 1 7 ? -5.234 9.93 -2.58 1 92.31 7 PRO B N 1
ATOM 759 C CA . PRO B 1 7 ? -6.254 10.953 -2.336 1 92.31 7 PRO B CA 1
ATOM 760 C C . PRO B 1 7 ? -6.711 10.992 -0.878 1 92.31 7 PRO B C 1
ATOM 762 O O . PRO B 1 7 ? -6.391 10.094 -0.101 1 92.31 7 PRO B O 1
ATOM 765 N N . LYS B 1 8 ? -7.387 12.086 -0.557 1 91.62 8 LYS B N 1
ATOM 766 C CA . LYS B 1 8 ? -7.965 12.195 0.779 1 91.62 8 LYS B CA 1
ATOM 767 C C . LYS B 1 8 ? -8.93 11.055 1.06 1 91.62 8 LYS B C 1
ATOM 769 O O . LYS B 1 8 ? -9.664 10.617 0.169 1 91.62 8 LYS B O 1
ATOM 774 N N . GLU B 1 9 ? -8.898 10.562 2.27 1 92.19 9 GLU B N 1
ATOM 775 C CA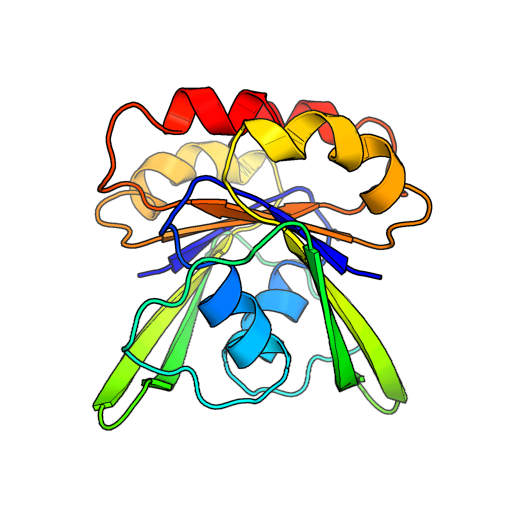 . GLU B 1 9 ? -9.898 9.648 2.826 1 92.19 9 GLU B CA 1
ATOM 776 C C . GLU B 1 9 ? -9.875 8.305 2.109 1 92.19 9 GLU B C 1
ATOM 778 O O . GLU B 1 9 ? -10.891 7.605 2.059 1 92.19 9 GLU B O 1
ATOM 783 N N . CYS B 1 10 ? -8.68 7.961 1.498 1 93.56 10 CYS B N 1
ATOM 784 C CA . CYS B 1 10 ? -8.609 6.699 0.771 1 93.56 10 CYS B CA 1
ATOM 785 C C . CYS B 1 10 ? -8.094 5.582 1.671 1 93.56 10 CYS B C 1
ATOM 787 O O . CYS B 1 10 ? -8.031 4.422 1.255 1 93.56 10 CYS B O 1
ATOM 789 N N . GLY B 1 11 ? -7.555 5.836 2.916 1 94.69 11 GLY B N 1
ATOM 790 C CA . GLY B 1 11 ? -7.113 4.793 3.824 1 94.69 11 GLY B CA 1
ATOM 791 C C . GLY B 1 11 ? -5.613 4.789 4.051 1 94.69 11 GLY B C 1
ATOM 792 O O . GLY B 1 11 ? -5.043 3.781 4.469 1 94.69 11 GLY B O 1
ATOM 793 N N . LYS B 1 12 ? -4.93 5.883 3.727 1 96.62 12 LYS B N 1
ATOM 794 C CA . LYS B 1 12 ? -3.482 5.953 3.912 1 96.62 12 LYS B CA 1
ATOM 795 C C . LYS B 1 12 ? -3.107 5.734 5.375 1 96.62 12 LYS B C 1
ATOM 797 O O . LYS B 1 12 ? -2.279 4.875 5.688 1 96.62 12 LYS B O 1
ATOM 802 N N . THR B 1 13 ? -3.789 6.508 6.266 1 96.44 13 THR B N 1
ATOM 803 C CA . THR B 1 13 ? -3.498 6.438 7.691 1 96.44 13 THR B CA 1
ATOM 804 C C . THR B 1 13 ? -3.799 5.043 8.234 1 96.44 13 THR B C 1
ATOM 806 O O . THR B 1 13 ? -3.004 4.477 8.984 1 96.44 13 THR B O 1
ATOM 809 N N . THR B 1 14 ? -4.918 4.445 7.797 1 94.81 14 THR B N 1
ATOM 810 C CA . THR B 1 14 ? -5.281 3.098 8.227 1 94.81 14 THR B CA 1
ATOM 811 C C . THR B 1 14 ? -4.242 2.084 7.758 1 94.81 14 THR B C 1
ATOM 813 O O . THR B 1 14 ? -3.807 1.232 8.539 1 94.81 14 THR B O 1
ATOM 816 N N . THR B 1 15 ? -3.807 2.211 6.473 1 95.69 15 THR B N 1
ATOM 817 C CA . THR B 1 15 ? -2.787 1.323 5.926 1 95.69 15 THR B CA 1
ATOM 818 C C . THR B 1 15 ? -1.495 1.422 6.73 1 95.69 15 THR B C 1
ATOM 820 O O . THR B 1 15 ? -0.91 0.403 7.102 1 95.69 15 THR B O 1
ATOM 823 N N . CYS B 1 16 ? -1.055 2.619 7.055 1 97.25 16 CYS B N 1
ATOM 824 C CA . CYS B 1 16 ? 0.151 2.818 7.852 1 97.25 16 CYS B CA 1
ATOM 825 C C . CYS B 1 16 ? 0.021 2.152 9.219 1 97.25 16 CYS B C 1
ATOM 827 O O . CYS B 1 16 ? 0.942 1.469 9.664 1 97.25 16 CYS B O 1
ATOM 829 N N . GLN B 1 17 ? -1.123 2.307 9.852 1 95.75 17 GLN B N 1
ATOM 830 C CA . GLN B 1 17 ? -1.334 1.726 11.172 1 95.75 17 GLN B CA 1
ATOM 831 C C . GLN B 1 17 ? -1.305 0.201 11.117 1 95.75 17 GLN B C 1
ATOM 833 O O . GLN B 1 17 ? -0.697 -0.447 11.969 1 95.75 17 GLN B O 1
ATOM 838 N N . LEU B 1 18 ? -1.861 -0.359 10.078 1 93.81 18 LEU B N 1
ATOM 839 C CA . LEU B 1 18 ? -1.877 -1.811 9.938 1 93.81 18 LEU B CA 1
ATOM 840 C C . LEU B 1 18 ? -0.471 -2.346 9.688 1 93.81 18 LEU B C 1
ATOM 842 O O . LEU B 1 18 ? -0.055 -3.324 10.312 1 93.81 18 LEU B O 1
ATOM 846 N N . VAL B 1 19 ? 0.271 -1.669 8.812 1 94.38 19 VAL B N 1
ATOM 847 C CA . VAL B 1 19 ? 1.646 -2.068 8.539 1 94.38 19 VAL B CA 1
ATOM 848 C C . VAL B 1 19 ? 2.48 -1.962 9.812 1 94.38 19 VAL B C 1
ATOM 850 O O . VAL B 1 19 ? 3.318 -2.824 10.086 1 94.38 19 VAL B O 1
ATOM 853 N N . ALA B 1 20 ? 2.174 -0.99 10.641 1 95.44 20 ALA B N 1
ATOM 854 C CA . ALA B 1 20 ? 2.922 -0.746 11.875 1 95.44 20 ALA B CA 1
ATOM 855 C C . ALA B 1 20 ? 2.496 -1.712 12.977 1 95.44 20 ALA B C 1
ATOM 857 O O . ALA B 1 20 ? 3.123 -1.769 14.039 1 95.44 20 ALA B O 1
ATOM 858 N N . GLY B 1 21 ? 1.395 -2.422 12.734 1 90.94 21 GLY B N 1
ATOM 859 C CA . GLY B 1 21 ? 0.913 -3.352 13.75 1 90.94 21 GLY B CA 1
ATOM 860 C C . GLY B 1 21 ? 0.013 -2.699 14.781 1 90.94 21 GLY B C 1
ATOM 861 O O . GLY B 1 21 ? -0.181 -3.238 15.867 1 90.94 21 GLY B O 1
ATOM 862 N N . ALA B 1 22 ? -0.458 -1.485 14.438 1 92.81 22 ALA B N 1
ATOM 863 C CA . ALA B 1 22 ? -1.368 -0.768 15.328 1 92.81 22 ALA B CA 1
ATOM 864 C C . ALA B 1 22 ? -2.824 -1.084 14.992 1 92.81 22 ALA B C 1
ATOM 866 O O . ALA B 1 22 ? -3.107 -1.77 14.008 1 92.81 22 ALA B O 1
ATOM 867 N N . THR B 1 23 ? -3.682 -0.705 15.906 1 92.94 23 THR B N 1
ATOM 868 C CA . THR B 1 23 ? -5.117 -0.833 15.68 1 92.94 23 THR B CA 1
ATOM 869 C C . THR B 1 23 ? -5.711 0.489 15.203 1 92.94 23 THR B C 1
ATOM 871 O O . THR B 1 23 ? -5.797 1.451 15.969 1 92.94 23 THR B O 1
ATOM 874 N N . PRO B 1 24 ? -6.109 0.516 13.906 1 94.81 24 PRO B N 1
ATOM 875 C CA . PRO B 1 24 ? -6.68 1.764 13.391 1 94.81 24 PRO B CA 1
ATOM 876 C C . PRO B 1 24 ? -7.977 2.152 14.094 1 94.81 24 PRO B C 1
ATOM 878 O O . PRO B 1 24 ? -8.727 1.279 14.539 1 94.81 24 PRO B O 1
ATOM 881 N N . SER B 1 25 ? -8.195 3.426 14.156 1 92.88 25 SER B N 1
ATOM 882 C CA . SER B 1 25 ? -9.453 3.969 14.641 1 92.88 25 SER B CA 1
ATOM 883 C C . SER B 1 25 ? -10.469 4.105 13.508 1 92.88 25 SER B C 1
ATOM 885 O O . SER B 1 25 ? -10.094 4.168 12.336 1 92.88 25 SER B O 1
ATOM 887 N N . ARG B 1 26 ? -11.773 4.121 13.844 1 91.19 26 ARG B N 1
ATOM 888 C CA . ARG B 1 26 ? -12.812 4.336 12.844 1 91.19 26 ARG B CA 1
ATOM 889 C C . ARG B 1 26 ? -13.008 5.824 12.57 1 91.19 26 ARG B C 1
ATOM 891 O O . ARG B 1 26 ? -13.617 6.203 11.57 1 91.19 26 ARG B O 1
ATOM 898 N N . GLU B 1 27 ? -12.477 6.578 13.492 1 91.38 27 GLU B N 1
ATOM 899 C CA . GLU B 1 27 ? -12.633 8.023 13.352 1 91.38 27 GLU B CA 1
ATOM 900 C C . GLU B 1 27 ? -11.648 8.578 12.32 1 91.38 27 GLU B C 1
ATOM 902 O O . GLU B 1 27 ? -10.461 8.281 12.367 1 91.38 27 GLU B O 1
ATOM 907 N N . TYR B 1 28 ? -12.273 9.266 11.438 1 91.31 28 TYR B N 1
ATOM 908 C CA . TYR B 1 28 ? -11.422 9.914 10.445 1 91.31 28 TYR B CA 1
ATOM 909 C C . TYR B 1 28 ? -10.7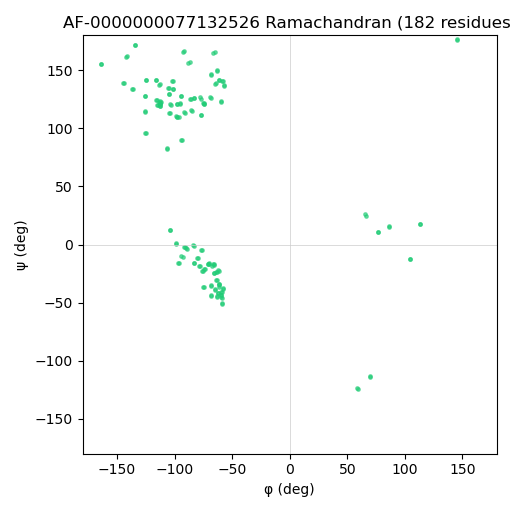19 11.125 11.047 1 91.31 28 TYR B C 1
ATOM 911 O O . TYR B 1 28 ? -11.375 12.031 11.578 1 91.31 28 TYR B O 1
ATOM 919 N N . ASP B 1 29 ? -9.445 11.148 11.031 1 92.38 29 ASP B N 1
ATOM 920 C CA . ASP B 1 29 ? -8.562 12.242 11.43 1 92.38 29 ASP B CA 1
ATOM 921 C C . ASP B 1 29 ? -7.598 12.602 10.297 1 92.38 29 ASP B C 1
ATOM 923 O O . ASP B 1 29 ? -6.547 11.977 10.148 1 92.38 29 ASP B O 1
ATOM 927 N N . PRO B 1 30 ? -8 13.656 9.508 1 93.56 30 PRO B N 1
ATOM 928 C CA . PRO B 1 30 ? -7.156 13.984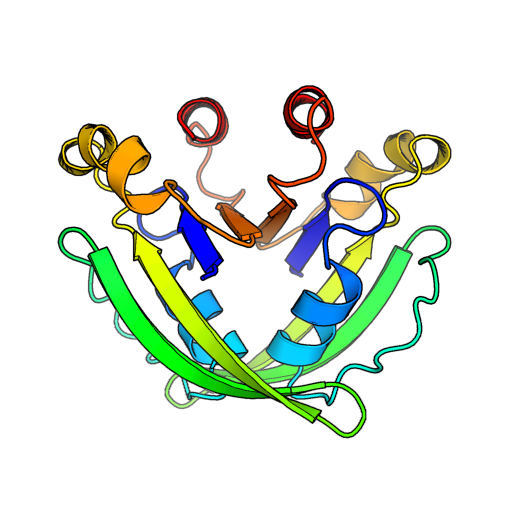 8.359 1 93.56 30 PRO B CA 1
ATOM 929 C C . PRO B 1 30 ? -5.711 14.281 8.75 1 93.56 30 PRO B C 1
ATOM 931 O O . PRO B 1 30 ? -5.465 14.883 9.797 1 93.56 30 PRO B O 1
ATOM 934 N N . THR B 1 31 ? -4.773 13.727 7.945 1 92.62 31 THR B N 1
ATOM 935 C CA . THR B 1 31 ? -3.359 14 8.18 1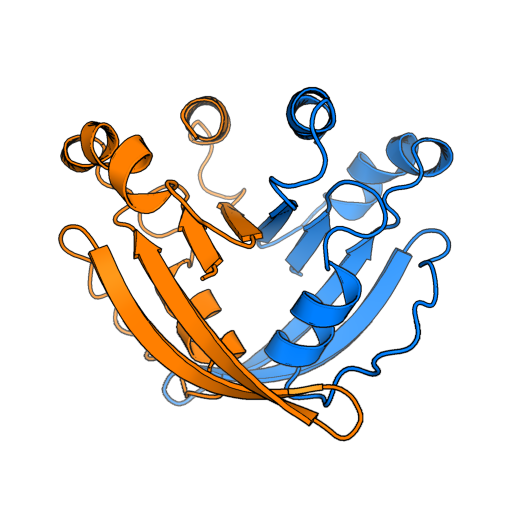 92.62 31 THR B CA 1
ATOM 936 C C . THR B 1 31 ? -2.998 15.414 7.73 1 92.62 31 THR B C 1
ATOM 938 O O . THR B 1 31 ? -3.291 15.797 6.598 1 92.62 31 THR B O 1
ATOM 941 N N . ALA B 1 32 ? -2.525 16.172 8.648 1 92.19 32 ALA B N 1
ATOM 942 C CA . ALA B 1 32 ? -1.968 17.469 8.273 1 92.19 32 ALA B CA 1
ATOM 943 C C . ALA B 1 32 ? -0.507 17.328 7.852 1 92.19 32 ALA B C 1
ATOM 945 O O . ALA B 1 32 ? 0.339 16.922 8.648 1 92.19 32 ALA B O 1
ATOM 946 N N . GLY B 1 33 ? -0.327 17.656 6.473 1 94.19 33 GLY B N 1
ATOM 947 C CA . GLY B 1 33 ? 1.038 17.531 5.988 1 94.19 33 GLY B CA 1
ATOM 948 C C . GLY B 1 33 ? 1.503 16.078 5.898 1 94.19 33 GLY B C 1
ATOM 949 O O . GLY B 1 33 ? 0.966 15.305 5.109 1 94.19 33 GLY B O 1
ATOM 950 N N . VAL B 1 34 ? 2.553 15.789 6.816 1 95.81 34 VAL B N 1
ATOM 951 C CA . VAL B 1 34 ? 3.113 14.445 6.824 1 95.81 34 VAL B CA 1
ATOM 952 C C . VAL B 1 34 ? 3.291 13.969 8.266 1 95.81 34 VAL B C 1
ATOM 954 O O . VAL B 1 34 ? 3.74 14.727 9.125 1 95.81 34 VAL B O 1
ATOM 957 N N . ARG B 1 35 ? 2.865 12.742 8.523 1 96.12 35 ARG B N 1
ATOM 958 C CA . ARG B 1 35 ? 3.08 12.094 9.812 1 96.12 35 ARG B CA 1
ATOM 959 C C . ARG B 1 35 ? 4.031 10.906 9.68 1 96.12 35 ARG B C 1
ATOM 961 O O . ARG B 1 35 ? 3.785 10 8.883 1 96.12 35 ARG B O 1
ATOM 968 N N . VAL B 1 36 ? 5.094 10.977 10.445 1 96.5 36 VAL B N 1
ATOM 969 C CA . VAL B 1 36 ? 6.039 9.867 10.398 1 96.5 36 VAL B CA 1
ATOM 970 C C . VAL B 1 36 ? 5.777 8.914 11.57 1 96.5 36 VAL B C 1
ATOM 972 O O . VAL B 1 36 ? 5.711 9.344 12.719 1 96.5 36 VAL B O 1
ATOM 975 N N . GLN B 1 37 ? 5.496 7.73 11.258 1 96.31 37 GLN B N 1
ATOM 976 C CA . GLN B 1 37 ? 5.367 6.66 12.242 1 96.31 37 GLN B CA 1
ATOM 977 C C . GLN B 1 37 ? 6.48 5.629 12.078 1 96.31 37 GLN B C 1
ATOM 979 O O . GLN B 1 37 ? 6.641 5.043 11 1 96.31 37 GLN B O 1
ATOM 984 N N . THR B 1 38 ? 7.223 5.469 13.148 1 97.31 38 THR B N 1
ATOM 985 C CA . THR B 1 38 ? 8.312 4.496 13.125 1 97.31 38 THR B CA 1
ATOM 986 C C . THR B 1 38 ? 7.906 3.215 13.852 1 97.31 38 THR B C 1
ATOM 988 O O . THR B 1 38 ? 7.277 3.268 14.906 1 97.31 38 THR B O 1
ATOM 991 N N . CYS B 1 39 ? 8.227 2.066 13.172 1 96.25 39 CYS B N 1
ATOM 992 C CA . CYS B 1 39 ? 7.969 0.774 13.797 1 96.25 39 CYS B CA 1
ATOM 993 C C . CYS B 1 39 ? 9.086 -0.215 13.484 1 96.25 39 CYS B C 1
ATOM 995 O O . CYS B 1 39 ? 9.945 0.054 12.641 1 96.25 39 CYS B O 1
ATOM 997 N N . GLU B 1 40 ? 9.086 -1.248 14.336 1 96.62 40 GLU B N 1
ATOM 998 C CA . GLU B 1 40 ? 9.953 -2.389 14.039 1 96.62 40 GLU B CA 1
ATOM 999 C C . GLU B 1 40 ? 9.148 -3.574 13.523 1 96.62 40 GLU B C 1
ATOM 1001 O O . GLU B 1 40 ? 8.109 -3.924 14.094 1 96.62 40 GLU B O 1
ATOM 1006 N N . ARG B 1 41 ? 9.586 -4.102 12.438 1 94.56 41 ARG B N 1
ATOM 1007 C CA . ARG B 1 41 ? 8.953 -5.289 11.875 1 94.56 41 ARG B CA 1
ATOM 1008 C C . ARG B 1 41 ? 9.977 -6.402 11.664 1 94.56 41 ARG B C 1
ATOM 1010 O O . ARG B 1 41 ? 11.117 -6.141 11.289 1 94.56 41 ARG B O 1
ATOM 1017 N N . ARG B 1 42 ? 9.539 -7.594 11.93 1 93.69 42 ARG B N 1
ATOM 1018 C CA . ARG B 1 42 ? 10.383 -8.758 11.672 1 93.69 42 ARG B CA 1
ATOM 1019 C C . ARG B 1 42 ? 10.234 -9.227 10.227 1 93.69 42 ARG B C 1
ATOM 1021 O O . ARG B 1 42 ? 9.117 -9.383 9.734 1 93.69 42 ARG B O 1
ATOM 1028 N N . VAL B 1 43 ? 11.289 -9.336 9.523 1 91.88 43 VAL B N 1
ATOM 1029 C CA . VAL B 1 43 ? 11.391 -9.906 8.188 1 91.88 43 VAL B CA 1
ATOM 1030 C C . VAL B 1 43 ? 12.445 -11.008 8.172 1 91.88 43 VAL B C 1
ATOM 1032 O O . VAL B 1 43 ? 13.641 -10.734 8.328 1 91.88 43 VAL B O 1
ATOM 1035 N N . GLY B 1 44 ? 11.93 -12.164 7.938 1 91.69 44 GLY B N 1
ATOM 1036 C CA . GLY B 1 44 ? 12.844 -13.273 8.18 1 91.69 44 GLY B CA 1
ATOM 1037 C C . GLY B 1 44 ? 13.367 -13.312 9.602 1 91.69 44 GLY B C 1
ATOM 1038 O O . GLY B 1 44 ? 12.594 -13.312 10.555 1 91.69 44 GLY B O 1
ATOM 1039 N N . MET B 1 45 ? 14.688 -13.289 9.742 1 92 45 MET B N 1
ATOM 1040 C CA . MET B 1 45 ? 15.312 -13.352 11.062 1 92 45 MET B CA 1
ATOM 1041 C C . MET B 1 45 ? 15.828 -11.984 11.492 1 92 45 MET B C 1
ATOM 1043 O O . MET B 1 45 ? 16.516 -11.867 12.5 1 92 45 MET B O 1
ATOM 1047 N N . ARG B 1 46 ? 15.438 -10.961 10.789 1 93 46 ARG B N 1
ATOM 1048 C CA . ARG B 1 46 ? 15.914 -9.617 11.078 1 93 46 ARG B CA 1
ATOM 1049 C C . ARG B 1 46 ? 14.766 -8.711 11.523 1 93 46 ARG B C 1
ATOM 1051 O O . ARG B 1 46 ? 13.633 -8.859 11.055 1 93 46 ARG B O 1
ATOM 1058 N N . THR B 1 47 ? 15.117 -7.902 12.461 1 95.31 47 THR B N 1
ATOM 1059 C CA . THR B 1 47 ? 14.227 -6.809 12.828 1 95.31 47 THR B CA 1
ATOM 1060 C C . THR B 1 47 ? 14.609 -5.527 12.094 1 95.31 47 THR B C 1
ATOM 1062 O O . THR B 1 47 ? 15.766 -5.102 12.141 1 95.31 47 THR B O 1
ATOM 1065 N N . VAL B 1 48 ? 13.656 -5.027 11.352 1 94.38 48 VAL B N 1
ATOM 1066 C CA . VAL B 1 48 ? 13.922 -3.832 10.562 1 94.38 48 VAL B CA 1
ATOM 1067 C C . VAL B 1 48 ? 13.102 -2.662 11.094 1 94.38 48 VAL B C 1
ATOM 1069 O O . VAL B 1 48 ? 11.938 -2.838 11.484 1 94.38 48 VAL B O 1
ATOM 1072 N N . ARG B 1 49 ? 13.734 -1.548 11.156 1 97 49 ARG B N 1
ATOM 1073 C CA . ARG B 1 49 ? 13.016 -0.312 11.453 1 97 49 ARG B CA 1
ATOM 1074 C C . ARG B 1 49 ? 12.375 0.271 10.195 1 97 49 ARG B C 1
ATOM 1076 O O . ARG B 1 49 ? 13.039 0.403 9.164 1 97 49 ARG B O 1
ATOM 1083 N N . VAL B 1 50 ? 11.141 0.497 10.281 1 96.5 50 VAL B N 1
ATOM 1084 C CA . VAL B 1 50 ? 10.406 1.077 9.164 1 96.5 50 VAL B CA 1
ATOM 1085 C C . VAL B 1 50 ? 9.875 2.455 9.547 1 96.5 50 VAL B C 1
ATOM 1087 O O . VAL B 1 50 ? 9.234 2.609 10.586 1 96.5 50 VAL B O 1
ATOM 1090 N N . ASP B 1 51 ? 10.234 3.438 8.758 1 98.06 51 ASP B N 1
ATOM 1091 C CA . ASP B 1 51 ? 9.625 4.762 8.867 1 98.06 51 ASP B CA 1
ATOM 1092 C C . ASP B 1 51 ? 8.523 4.945 7.828 1 98.06 51 ASP B C 1
ATOM 1094 O O . ASP B 1 51 ? 8.797 5.039 6.629 1 98.06 51 ASP B O 1
ATOM 1098 N N . LEU B 1 52 ? 7.289 4.977 8.297 1 97.94 52 LEU B N 1
ATOM 1099 C CA . LEU B 1 52 ? 6.152 5.223 7.418 1 97.94 52 LEU B CA 1
ATOM 1100 C C . LEU B 1 52 ? 5.832 6.711 7.344 1 97.94 52 LEU B C 1
ATOM 1102 O O . LEU B 1 52 ? 5.512 7.332 8.359 1 97.94 52 LEU B O 1
ATOM 1106 N N . TRP B 1 53 ? 6.027 7.25 6.223 1 98.06 53 TRP B N 1
ATOM 1107 C CA . TRP B 1 53 ? 5.723 8.656 5.965 1 98.06 53 TRP B CA 1
ATOM 1108 C C . TRP B 1 53 ? 4.32 8.805 5.379 1 98.06 53 TRP B C 1
ATOM 1110 O O . TRP B 1 53 ? 4.133 8.688 4.168 1 98.06 53 TRP B O 1
ATOM 1120 N N . ASP B 1 54 ? 3.354 8.969 6.219 1 97.5 54 ASP B N 1
ATOM 1121 C CA . ASP B 1 54 ? 1.945 9.133 5.875 1 97.5 54 ASP B CA 1
ATOM 1122 C C . ASP B 1 54 ? 1.666 10.555 5.375 1 97.5 54 ASP B C 1
ATOM 1124 O O . ASP B 1 54 ? 1.643 11.5 6.16 1 97.5 54 ASP B O 1
ATOM 1128 N N . CYS B 1 55 ? 1.358 10.672 4.121 1 96.19 55 CYS B N 1
ATOM 1129 C CA . CYS B 1 55 ? 1.229 11.992 3.516 1 96.19 55 CYS B CA 1
ATOM 1130 C C . CYS B 1 55 ? -0.236 12.383 3.365 1 96.19 55 CYS B C 1
ATOM 1132 O O . CYS B 1 55 ? -1.069 11.555 2.998 1 96.19 55 CYS B O 1
ATOM 1134 N N . SER B 1 56 ? -0.487 13.656 3.635 1 95.38 56 SER B N 1
ATOM 1135 C CA . SER B 1 56 ? -1.828 14.18 3.404 1 95.38 56 SER B CA 1
ATOM 1136 C C . SER B 1 56 ? -2.217 14.078 1.934 1 95.38 56 SER B C 1
ATOM 1138 O O . SER B 1 56 ? -1.386 14.297 1.05 1 95.38 56 SER B O 1
ATOM 1140 N N . GLY B 1 57 ? -3.475 13.75 1.686 1 91.88 57 GLY B N 1
ATOM 1141 C CA . GLY B 1 57 ? -4.012 13.766 0.335 1 91.88 57 GLY B CA 1
ATOM 1142 C C . GLY B 1 57 ? -4.465 15.141 -0.111 1 91.88 57 GLY B C 1
ATOM 1143 O O . GLY B 1 57 ? -4.918 15.312 -1.244 1 91.88 57 GLY B O 1
ATOM 1144 N N . ASP B 1 58 ? -4.32 16.094 0.802 1 90.94 58 ASP B N 1
ATOM 1145 C CA . ASP B 1 58 ? -4.645 17.469 0.435 1 90.94 58 ASP B CA 1
ATOM 1146 C C . ASP B 1 58 ? -3.639 18.016 -0.573 1 90.94 58 ASP B C 1
ATOM 1148 O O . ASP B 1 58 ? -2.432 18.016 -0.322 1 90.94 58 ASP B O 1
ATOM 1152 N N . LEU B 1 59 ? -4.172 18.484 -1.647 1 85 59 LEU B N 1
ATOM 1153 C CA . LEU B 1 59 ? -3.338 18.922 -2.76 1 85 59 LEU B CA 1
ATOM 1154 C C . LEU B 1 59 ? -2.438 20.078 -2.344 1 85 59 LEU B C 1
ATOM 1156 O O . LEU B 1 59 ? -1.375 20.297 -2.934 1 85 59 LEU B O 1
ATOM 1160 N N . LYS B 1 60 ? -2.781 20.766 -1.37 1 88.81 60 LYS B N 1
ATOM 1161 C CA . LYS B 1 60 ? -1.962 21.891 -0.952 1 88.81 60 LYS B CA 1
ATOM 1162 C C . LYS B 1 60 ? -0.607 21.438 -0.426 1 88.81 60 LYS B C 1
ATOM 1164 O O . LYS B 1 60 ? 0.334 22.219 -0.334 1 88.81 60 LYS B O 1
ATOM 1169 N N . TYR B 1 61 ? -0.53 20.141 -0.085 1 90.06 61 TYR B N 1
ATOM 1170 C CA . TYR B 1 61 ? 0.726 19.594 0.426 1 90.06 61 TYR B CA 1
ATOM 1171 C C . TYR B 1 61 ? 1.495 18.875 -0.671 1 90.06 61 TYR B C 1
ATOM 1173 O O . TYR B 1 61 ? 2.584 18.344 -0.43 1 90.06 61 TYR B O 1
ATOM 1181 N N . GLN B 1 62 ? 1.02 18.828 -1.857 1 86 62 GLN B N 1
ATOM 1182 C CA . GLN B 1 62 ? 1.605 18.047 -2.932 1 86 62 GLN B CA 1
ATOM 1183 C C . GLN B 1 62 ? 3.008 18.531 -3.279 1 86 62 GLN B C 1
ATOM 1185 O O . GLN B 1 62 ? 3.863 17.75 -3.689 1 86 62 GLN B O 1
ATOM 1190 N N . THR B 1 63 ? 3.287 19.781 -3.119 1 86.94 63 THR B N 1
ATOM 1191 C CA . THR B 1 63 ? 4.574 20.375 -3.477 1 86.94 63 THR B CA 1
ATOM 1192 C C . THR B 1 63 ? 5.684 19.828 -2.582 1 86.94 63 THR B C 1
ATOM 1194 O O . THR B 1 63 ? 6.863 19.922 -2.928 1 86.94 63 THR B O 1
ATOM 1197 N N . CYS B 1 64 ? 5.359 19.234 -1.491 1 88.94 64 CYS B N 1
ATOM 1198 C CA . CYS B 1 64 ? 6.363 18.719 -0.565 1 88.94 64 CYS B CA 1
ATOM 1199 C C . CYS B 1 64 ? 6.742 17.281 -0.916 1 88.94 64 CYS B C 1
ATOM 1201 O O . CYS B 1 64 ? 7.691 16.734 -0.355 1 88.94 64 CYS B O 1
ATOM 1203 N N . PHE B 1 65 ? 6.117 16.688 -1.878 1 88.81 65 PHE B N 1
ATOM 1204 C CA . PHE B 1 65 ? 6.34 15.289 -2.184 1 88.81 65 PHE B CA 1
ATOM 1205 C C . PHE B 1 65 ? 7.801 15.031 -2.527 1 88.81 65 PHE B C 1
ATOM 1207 O O . PHE B 1 65 ? 8.398 14.07 -2.037 1 88.81 65 PHE B O 1
ATOM 1214 N N . PRO B 1 66 ? 8.422 15.961 -3.311 1 90.56 66 PRO B N 1
ATOM 1215 C CA . PRO B 1 66 ? 9.828 15.688 -3.623 1 90.56 66 PRO B CA 1
ATOM 1216 C C . PRO B 1 66 ? 10.695 15.555 -2.373 1 90.56 66 PRO B C 1
ATOM 1218 O O . PRO B 1 66 ? 11.555 14.672 -2.309 1 90.56 66 PRO B O 1
ATOM 1221 N N . ALA B 1 67 ? 10.414 16.328 -1.434 1 91.62 67 ALA B N 1
ATOM 1222 C CA . ALA B 1 67 ? 11.172 16.266 -0.19 1 91.62 67 ALA B CA 1
ATOM 1223 C C . ALA B 1 67 ? 10.898 14.969 0.56 1 91.62 67 ALA B C 1
ATOM 1225 O O . ALA B 1 67 ? 11.812 14.383 1.147 1 91.62 67 ALA B O 1
ATOM 1226 N N . MET B 1 68 ? 9.727 14.492 0.489 1 92.62 68 MET B N 1
ATOM 1227 C CA . MET B 1 68 ? 9.359 13.258 1.172 1 92.62 68 MET B CA 1
ATOM 1228 C C . MET B 1 68 ? 9.922 12.039 0.438 1 92.62 68 MET B C 1
ATOM 1230 O O . MET B 1 68 ? 10.359 11.078 1.068 1 92.62 68 MET B O 1
ATOM 1234 N N . ALA B 1 69 ? 9.891 12.219 -0.804 1 92.19 69 ALA B N 1
ATOM 1235 C CA . ALA B 1 69 ? 10.297 11.109 -1.66 1 92.19 69 ALA B CA 1
ATOM 1236 C C . ALA B 1 69 ? 11.812 10.93 -1.661 1 92.19 69 ALA B C 1
ATOM 1238 O O . ALA B 1 69 ? 12.32 9.852 -1.959 1 92.19 69 ALA B O 1
ATOM 1239 N N . ASP B 1 70 ? 12.477 12.016 -1.329 1 93.88 70 ASP B N 1
ATOM 1240 C CA . ASP B 1 70 ? 13.93 11.938 -1.333 1 93.88 70 ASP B CA 1
ATOM 1241 C C . ASP B 1 70 ? 14.422 10.867 -0.359 1 93.88 70 ASP B C 1
ATOM 1243 O O . ASP B 1 70 ? 14.016 10.844 0.803 1 93.88 70 ASP B O 1
ATOM 1247 N N . GLY B 1 71 ? 15.219 9.898 -0.957 1 94 71 GLY B N 1
ATOM 1248 C CA . GLY B 1 71 ? 15.812 8.859 -0.129 1 94 71 GLY B CA 1
ATOM 1249 C C . GLY B 1 71 ? 14.82 7.789 0.284 1 94 71 GLY B C 1
ATOM 1250 O O . GLY B 1 71 ? 15.094 6.996 1.188 1 94 71 GLY B O 1
ATOM 1251 N N . MET B 1 72 ? 13.68 7.848 -0.338 1 94.94 72 MET B N 1
ATOM 1252 C CA . MET B 1 72 ? 12.719 6.805 0.022 1 94.94 72 MET B CA 1
ATOM 1253 C C . MET B 1 72 ? 13.195 5.441 -0.464 1 94.94 72 MET B C 1
ATOM 1255 O O . MET B 1 72 ? 13.812 5.336 -1.527 1 94.94 72 MET B O 1
ATOM 1259 N N . ASP B 1 73 ? 12.836 4.422 0.375 1 95.25 73 ASP B N 1
ATOM 1260 C CA . ASP B 1 73 ? 13.148 3.033 0.042 1 95.25 73 ASP B CA 1
ATOM 1261 C C . ASP B 1 73 ? 11.953 2.346 -0.619 1 95.25 73 ASP B C 1
ATOM 1263 O O . ASP B 1 73 ? 12.102 1.288 -1.234 1 95.25 73 ASP B O 1
ATOM 1267 N N . GLY B 1 74 ? 10.766 2.938 -0.503 1 94.94 74 GLY B N 1
ATOM 1268 C CA . GLY B 1 74 ? 9.539 2.414 -1.082 1 94.94 74 GLY B CA 1
ATOM 1269 C C . GLY B 1 74 ? 8.422 3.441 -1.15 1 94.94 74 GLY B C 1
ATOM 1270 O O . GLY B 1 74 ? 8.406 4.395 -0.371 1 94.94 74 GLY B O 1
ATOM 1271 N N . LEU B 1 75 ? 7.543 3.186 -2.086 1 95.38 75 LEU B N 1
ATOM 1272 C CA . LEU B 1 75 ? 6.355 4.012 -2.271 1 95.38 75 LEU B CA 1
ATOM 1273 C C . LEU B 1 75 ? 5.09 3.16 -2.248 1 95.38 75 LEU B C 1
ATOM 1275 O O . LEU B 1 75 ? 5.035 2.109 -2.893 1 95.38 75 LEU B O 1
ATOM 1279 N N . LEU B 1 76 ? 4.137 3.553 -1.408 1 96.56 76 LEU B N 1
ATOM 1280 C CA . LEU B 1 76 ? 2.793 2.98 -1.39 1 96.56 76 LEU B CA 1
ATOM 1281 C C . LEU B 1 76 ? 1.759 4.008 -1.838 1 96.56 76 LEU B C 1
ATOM 1283 O O . LEU B 1 76 ? 1.644 5.078 -1.242 1 96.56 76 LEU B O 1
ATOM 1287 N N . ILE B 1 77 ? 1.093 3.701 -2.883 1 94.81 77 ILE B N 1
ATOM 1288 C CA . ILE B 1 77 ? -0.041 4.516 -3.303 1 94.81 77 ILE B CA 1
ATOM 1289 C C . ILE B 1 77 ? -1.346 3.818 -2.93 1 94.81 77 ILE B C 1
ATOM 1291 O O . ILE B 1 77 ? -1.581 2.676 -3.328 1 94.81 77 ILE B O 1
ATOM 1295 N N . VAL B 1 78 ? -2.148 4.449 -2.127 1 95.81 78 VAL B N 1
ATOM 1296 C CA . VAL B 1 78 ? -3.426 3.93 -1.648 1 95.81 78 VAL B CA 1
A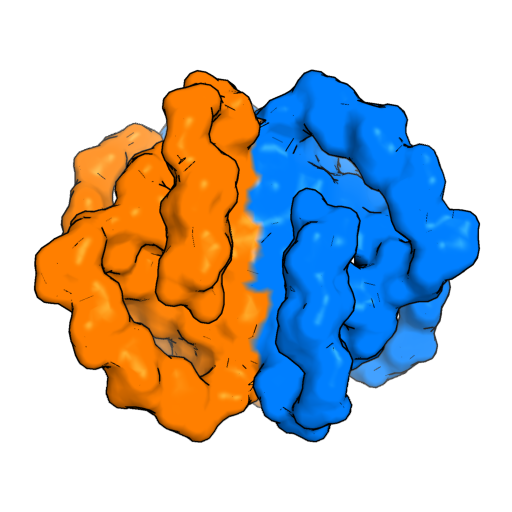TOM 1297 C C . VAL B 1 78 ? -4.57 4.621 -2.381 1 95.81 78 VAL B C 1
ATOM 1299 O O . VAL B 1 78 ? -4.555 5.844 -2.557 1 95.81 78 VAL B O 1
ATOM 1302 N N . TYR B 1 79 ? -5.547 3.783 -2.814 1 93.94 79 TYR B N 1
ATOM 1303 C CA . TYR B 1 79 ? -6.648 4.332 -3.6 1 93.94 79 TYR B CA 1
ATOM 1304 C C . TYR B 1 79 ? -7.957 3.623 -3.275 1 93.94 79 TYR B C 1
ATOM 1306 O O . T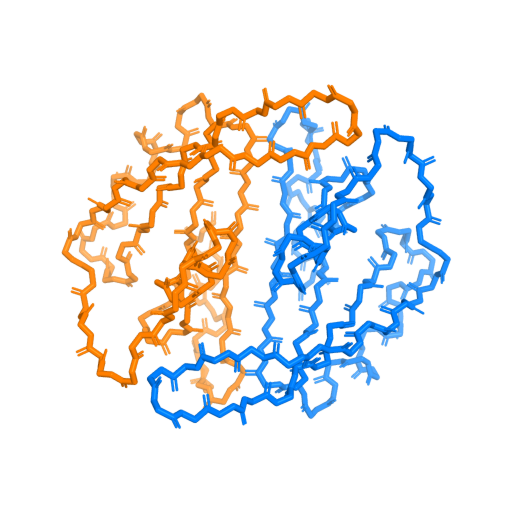YR B 1 79 ? -7.98 2.404 -3.092 1 93.94 79 TYR B O 1
ATOM 1314 N N . ASP B 1 80 ? -9.07 4.449 -3.174 1 93.56 80 ASP B N 1
ATOM 1315 C CA . ASP B 1 80 ? -10.445 3.986 -2.996 1 93.56 80 ASP B CA 1
ATOM 1316 C C . ASP B 1 80 ? -11.234 4.102 -4.297 1 93.56 80 ASP B C 1
ATOM 1318 O O . ASP B 1 80 ? -11.539 5.207 -4.75 1 93.56 80 ASP B O 1
ATOM 1322 N N . PRO B 1 81 ? -11.617 2.959 -4.871 1 89.69 81 PRO B N 1
ATOM 1323 C CA . PRO B 1 81 ? -12.281 3.002 -6.172 1 89.69 81 PRO B CA 1
ATOM 1324 C C . PRO B 1 81 ? -13.695 3.586 -6.094 1 89.69 81 PRO B C 1
ATOM 1326 O O . PRO B 1 81 ? -14.297 3.904 -7.121 1 89.69 81 PRO B O 1
ATOM 1329 N N . ASP B 1 82 ? -14.273 3.666 -4.887 1 87.19 82 ASP B N 1
ATOM 1330 C CA . ASP B 1 82 ? -15.633 4.172 -4.746 1 87.19 82 ASP B CA 1
ATOM 1331 C C . ASP B 1 82 ? -15.672 5.695 -4.867 1 87.19 82 ASP B C 1
ATOM 1333 O O . ASP B 1 82 ? -16.734 6.305 -4.793 1 87.19 82 ASP B O 1
ATOM 1337 N N . GLU B 1 83 ? -14.547 6.258 -4.965 1 78.38 83 GLU B N 1
ATOM 1338 C CA . GLU B 1 83 ? -14.469 7.703 -5.168 1 78.38 83 GLU B CA 1
ATOM 1339 C C . GLU B 1 83 ? -14.062 8.039 -6.598 1 78.38 83 GLU B C 1
ATOM 1341 O O . GLU B 1 83 ? -12.922 8.438 -6.844 1 78.38 83 GLU B O 1
ATOM 1346 N N . PRO B 1 84 ? -15.188 7.988 -7.434 1 65.94 84 PRO B N 1
ATOM 1347 C CA . PRO B 1 84 ? -14.891 8.18 -8.859 1 65.94 84 PRO B CA 1
ATOM 1348 C C . PRO B 1 84 ? -14.336 9.57 -9.164 1 65.94 84 PRO B C 1
ATOM 1350 O O . PRO B 1 84 ? -14.734 10.547 -8.523 1 65.94 84 PRO B O 1
ATOM 1353 N N . GLY B 1 85 ? -13.344 9.703 -10.008 1 69.62 85 GLY B N 1
ATOM 1354 C CA . GLY B 1 85 ? -12.719 10.953 -10.414 1 69.62 85 GLY B CA 1
ATOM 1355 C C . GLY B 1 85 ? -11.367 11.18 -9.758 1 69.62 85 GLY B C 1
ATOM 1356 O O . GLY B 1 85 ? -10.578 12.016 -10.219 1 69.62 85 GLY B O 1
ATOM 1357 N N . ARG B 1 86 ? -11.203 10.32 -8.766 1 74.12 86 ARG B N 1
ATOM 1358 C CA . ARG B 1 86 ? -9.945 10.531 -8.062 1 74.12 86 ARG B CA 1
ATOM 1359 C C . ARG B 1 86 ? -8.828 9.68 -8.664 1 74.12 86 ARG B C 1
ATOM 1361 O O . ARG B 1 86 ? -7.664 9.812 -8.281 1 74.12 86 ARG B O 1
ATOM 1368 N N . GLU B 1 87 ? -9.242 8.875 -9.695 1 76.75 87 GLU B N 1
ATOM 1369 C CA . GLU B 1 87 ? -8.211 8.117 -10.398 1 76.75 87 GLU B CA 1
ATOM 1370 C C . GLU B 1 87 ? -7.199 9.039 -11.062 1 76.75 87 GLU B C 1
ATOM 1372 O O . GLU B 1 87 ? -6.008 8.727 -11.109 1 76.75 87 GLU B O 1
ATOM 1377 N N . ALA B 1 88 ? -7.773 10.148 -11.516 1 73.75 88 ALA B N 1
ATOM 1378 C CA . ALA B 1 88 ? -6.918 11.141 -12.164 1 73.75 88 ALA B CA 1
ATOM 1379 C C . ALA B 1 88 ? -5.898 11.711 -11.18 1 73.75 88 ALA B C 1
ATOM 1381 O O . ALA B 1 88 ? -4.805 12.117 -11.578 1 73.75 88 ALA B O 1
ATOM 1382 N N . GLU B 1 89 ? -6.199 11.641 -9.93 1 76.81 89 GLU B N 1
ATOM 1383 C CA . GLU B 1 89 ? -5.309 12.172 -8.906 1 76.81 89 GLU B CA 1
ATOM 1384 C C . GLU B 1 89 ? -4.094 11.273 -8.711 1 76.81 89 GLU B C 1
ATOM 1386 O O . GLU B 1 89 ? -3.055 11.719 -8.219 1 76.81 89 GLU B O 1
ATOM 1391 N N . LEU B 1 90 ? -4.246 10.016 -9.125 1 79.5 90 LEU B N 1
ATOM 1392 C CA . LEU B 1 90 ? -3.139 9.078 -8.953 1 79.5 90 LEU B CA 1
ATOM 1393 C C . LEU B 1 90 ? -1.946 9.484 -9.812 1 79.5 90 LEU B C 1
ATOM 1395 O O . LEU B 1 90 ? -0.798 9.219 -9.453 1 79.5 90 LEU B O 1
ATOM 1399 N N . GLU B 1 91 ? -2.281 10.203 -10.844 1 77.06 91 GLU B N 1
ATOM 1400 C CA . GLU B 1 91 ? -1.226 10.641 -11.758 1 77.06 91 GLU B CA 1
ATOM 1401 C C . GLU B 1 91 ? -0.35 11.711 -11.117 1 77.06 91 GLU B C 1
ATOM 1403 O O . GLU B 1 91 ? 0.781 11.938 -11.555 1 77.06 91 GLU B O 1
ATOM 1408 N N . LYS B 1 92 ? -0.869 12.25 -10.094 1 76.94 92 LYS B N 1
ATOM 1409 C CA . LYS B 1 92 ? -0.151 13.344 -9.453 1 76.94 92 LYS B CA 1
ATOM 1410 C C . LYS B 1 92 ? 0.986 12.82 -8.578 1 76.94 92 LYS B C 1
ATOM 1412 O O . LYS B 1 92 ? 1.916 13.562 -8.25 1 76.94 92 LYS B O 1
ATOM 1417 N N . TRP B 1 93 ? 0.817 11.594 -8.305 1 76.44 93 TRP B N 1
ATOM 1418 C CA . TRP B 1 93 ? 1.82 10.984 -7.441 1 76.44 93 TRP B CA 1
ATOM 1419 C C . TRP B 1 93 ? 2.857 10.219 -8.258 1 76.44 93 TRP B C 1
ATOM 1421 O O . TRP B 1 93 ? 4.016 10.102 -7.852 1 76.44 93 TRP B O 1
#

InterPro domains:
  IPR027417 P-loop containing nucleoside triphosphate hydrolase [G3DSA:3.40.50.300] (1-93)
  IPR027417 P-loop containing nucleoside triphosphate hydrolase [SSF52540] (1-93)

pLDDT: mean 91.58, std 6.74, range [65.88, 98.06]

Sequence (186 aa):
KIVVVGPKECGKTTTCQLVAGATPSREYDPTAGVRVQTCERRVGMRTVRVDLWDCSGDLKYQTCFPAMADGMDGLLIVYDPDEPGREAELEKWKIVVVGPKECGKTTTCQLVAGATPSREYDPTAGVRVQTCERRVGMRTVRVDLWDCSGDLKYQTCFPAMADGMDGLLIVYDPDEPGREAELEKW

Solvent-accessible surface area (backbone atoms only — not comparable to full-atom values): 10402 Å² total; per-residue (Å²): 71,34,36,33,38,42,58,64,93,33,46,50,68,47,50,51,26,29,53,56,69,45,72,28,63,74,69,87,72,86,59,72,54,65,47,78,48,76,33,74,45,54,41,51,95,39,79,41,79,41,39,37,36,38,41,32,36,51,70,88,47,56,83,50,44,65,70,61,52,56,83,38,61,27,38,38,38,30,35,36,67,89,47,80,76,50,67,67,54,57,74,76,107,69,35,37,34,38,41,57,65,94,33,46,52,68,48,50,51,26,28,54,58,70,46,72,27,65,76,68,86,70,85,59,74,55,65,47,77,48,77,34,76,44,53,41,52,95,41,78,41,77,41,38,37,36,37,41,32,35,52,70,90,48,53,84,48,43,64,69,61,52,56,85,37,62,28,37,37,38,28,35,36,69,88,47,79,76,49,67,68,53,57,74,77,107

Organism: Micromonas pusilla (strain CCMP1545) (NCBI:txid564608)

Nearest PDB structures (foldseek):
  2y8e-assembly2_B  TM=9.270E-01  e=1.155E-06  Drosophila melanogaster
  1yzq-assembly1_A  TM=8.636E-01  e=1.013E-06  Homo sapiens
  1huq-assembly1_A  TM=9.154E-01  e=4.570E-06  Mus musculus
  6jmg-assembly2_B  TM=8.982E-01  e=6.341E-06  Xenopus laevis
  6whe-assembly1_A  TM=8.913E-01  e=1.808E-05  Homo sapiens

Secondary structure (DSSP, 8-state):
-EEEE-STTSSHHHHHHHHHT----SS-----SEEEEEEEEEETTEEEEEEEEEE---GGGGGGHHHHHTT-SEEEEEE-TTSTTGGGGGGG-/-EEEE-STTSSHHHHHHHHHT----SS-----SEEEEEEE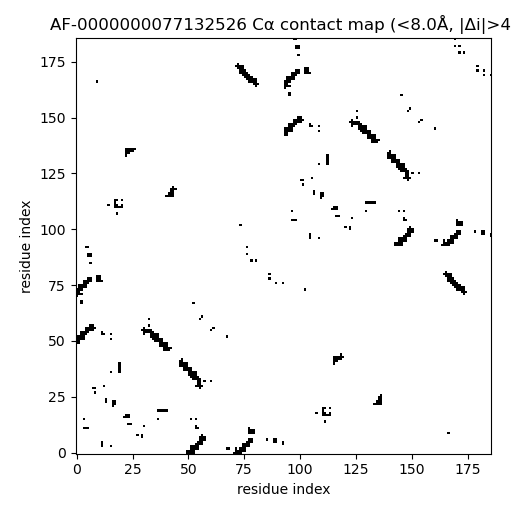EEETTEEEEEEEEEE---GGGGGGHHHHHTT-SEEEEEE-TTSTTGGGGGGG-

Foldseek 3Di:
DEEEEFAAPLCLVVVVCVVQVHDDDPDDDFDDAWDWDWHWDDDPNDIDIDIYIRGGNPPVNLVCVVVVCVPHPYYHYGGDVVDPPRVVVSVSD/DEEEEFAAPLCLVVVVCVVQVHDDDPDDDFDDAWDWDWHWDDDPNDIDIDIYIRGGNPVVNLVCVVVVCVPHPYYHYGGDVVDPPRVVVSVSD